Protein AF-0000000082328695 (afdb_homodimer)

Secondary structure (DSSP, 8-state):
--HHHHHHHHT-HHHHHHHHHHHH-SS-EEHHHHHHHHHHHHHT--GGG--HHHHHHHHHIIIIIIHHHHHHTT-EEEETTTTEEEE--SHHHHHHHHHHHHTSS-S-GGGS-----/--HHHHHHHHT-HHHHHHHHHHHH-SS-EEHHHHHHHHHHHHHT--GGG--HHHHHHHHHIIIIIIHHHHHHTT-EEEETTTTEEEE---HHHHHHHHHHHHSTT-S-GGGS--TT-

Nearest PDB structures (foldseek):
  6aht-assembly1_B  TM=5.942E-01  e=5.886E-01  Bacillus cereus
  6qv4-assembly1_A  TM=4.729E-01  e=4.213E-01  Thermochaetoides thermophila
  6qws-assembly1_A  TM=4.754E-01  e=5.265E-01  Thermochaetoides thermophila
  6yny-assembly1_t  TM=3.232E-01  e=6.464E+00  Tetrahymena thermophila
  6aht-assembly1_B  TM=5.899E-01  e=6.937E-01  Bacillus cereus

Organism: NCBI:txid2816475

Radius of gyration: 20.02 Å; Cα contacts (8 Å, |Δi|>4): 292; chains: 2; bounding box: 35×58×44 Å

Foldseek 3Di:
DDVVLLCVQLVDQLSLQLLVVQVVPPDWDALLVSLLSSLCLVVVHDSVPDDPVSSVVSSCCCVPPRVVSCVVQQQKDADPVRRTMHGRPDVSSVVSVVVQVVVVCPPPVVSVDPPVD/DDVVLLCVQLVDQLSLQLLVVQVVPPDWDALLVSLLSSLCLVVVHDSVPDDPVSSVVSSCCCVPPRVVSCVVLQQKDADPVRRTMHGNPDVSSVVSVVVQVVVVCPPPVVSPDCPVD

Sequence (234 aa):
MEPTDAFRVLASIDRQLVLHELVTDSEPVSIEQLSQRVASRRHGLPLERMTDEQLERAQVRLVHQHFPLLCDRNLLVVDWETREVALTGSPDVDSLFEAAEELEQWPPDDLIHDFATMEPTDAFRVLASIDRQLVLHELVTDSEPVSIEQLSQRVASRRHGLPLERMTDEQLERAQVRLVHQHFPLLCDRNLLVVDWETREVALTGSPDVDSLFEAAEELEQWPPDDLIHDFAT

InterPro domains:
  IPR055768 Domain of unknown function DUF7344 [PF24035] (7-85)

pLDDT: mean 85.82, std 19.35, range [22.61, 98.69]

Structure (mmCIF, N/CA/C/O backbone):
data_AF-0000000082328695-model_v1
#
loop_
_entity.id
_entity.type
_entity.pdbx_description
1 polymer 'DUF7344 domain-containing protein'
#
loop_
_atom_site.group_PDB
_atom_site.id
_atom_site.type_symbol
_atom_site.label_atom_id
_atom_site.label_alt_id
_atom_site.label_comp_id
_atom_site.label_asym_id
_atom_site.label_entity_id
_atom_site.label_seq_id
_atom_site.pdbx_PDB_ins_code
_atom_site.Cartn_x
_atom_site.Cartn_y
_atom_site.Cartn_z
_atom_site.occupancy
_atom_site.B_iso_or_equiv
_atom_site.auth_seq_id
_atom_site.auth_comp_id
_atom_site.auth_asym_id
_atom_site.auth_atom_id
_atom_site.pdbx_PDB_model_num
ATOM 1 N N . MET A 1 1 ? -10.156 2.416 -10.906 1 83.44 1 MET A N 1
ATOM 2 C CA . MET A 1 1 ? -9.641 2.209 -9.555 1 83.44 1 MET A CA 1
ATOM 3 C C . MET A 1 1 ? -9.047 3.494 -8.992 1 83.44 1 MET A C 1
ATOM 5 O O . MET A 1 1 ? -8.352 4.223 -9.703 1 83.44 1 MET A O 1
ATOM 9 N N . GLU A 1 2 ? -9.438 3.727 -7.734 1 80.88 2 GLU A N 1
ATOM 10 C CA . GLU A 1 2 ? -8.852 4.887 -7.074 1 80.88 2 GLU A CA 1
ATOM 11 C C . GLU A 1 2 ? -7.355 4.688 -6.84 1 80.88 2 GLU A C 1
ATOM 13 O O . GLU A 1 2 ? -6.906 3.576 -6.555 1 80.88 2 GLU A O 1
ATOM 18 N N . PRO A 1 3 ? -6.637 5.664 -6.828 1 81.69 3 PRO A N 1
ATOM 19 C CA . PRO A 1 3 ? -5.188 5.547 -6.66 1 81.69 3 PRO A CA 1
ATOM 20 C C . PRO A 1 3 ? -4.801 4.883 -5.34 1 81.69 3 PRO A C 1
ATOM 22 O O . PRO A 1 3 ? -3.898 4.043 -5.309 1 81.69 3 PRO A O 1
ATOM 25 N N . THR A 1 4 ? -5.488 5.293 -4.332 1 84.19 4 THR A N 1
ATOM 26 C CA . THR A 1 4 ? -5.172 4.711 -3.031 1 84.19 4 THR A CA 1
ATOM 27 C C . THR A 1 4 ? -5.34 3.195 -3.062 1 84.19 4 THR A C 1
ATOM 29 O O . THR A 1 4 ? -4.543 2.465 -2.469 1 84.19 4 THR A O 1
ATOM 32 N N . ASP A 1 5 ? -6.363 2.764 -3.805 1 88.88 5 ASP A N 1
ATOM 33 C CA . ASP A 1 5 ? -6.574 1.325 -3.93 1 88.88 5 ASP A CA 1
ATOM 34 C C . ASP A 1 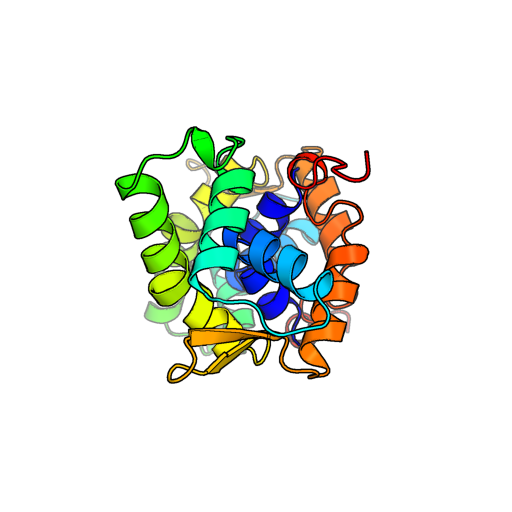5 ? -5.438 0.67 -4.711 1 88.88 5 ASP A C 1
ATOM 36 O O . ASP A 1 5 ? -5.02 -0.445 -4.395 1 88.88 5 ASP A O 1
ATOM 40 N N . ALA A 1 6 ? -5.027 1.308 -5.715 1 88.56 6 ALA A N 1
ATOM 41 C CA . ALA A 1 6 ? -3.896 0.793 -6.48 1 88.56 6 ALA A CA 1
ATOM 42 C C . ALA A 1 6 ? -2.645 0.692 -5.613 1 88.56 6 ALA A C 1
ATOM 44 O O . ALA A 1 6 ? -1.929 -0.311 -5.66 1 88.56 6 ALA A O 1
ATOM 45 N N . PHE A 1 7 ? -2.41 1.7 -4.812 1 88.81 7 PHE A N 1
ATOM 46 C CA . PHE A 1 7 ? -1.26 1.674 -3.916 1 88.81 7 PHE A CA 1
ATOM 47 C C . PHE A 1 7 ? -1.359 0.507 -2.939 1 88.81 7 PHE A C 1
ATOM 49 O O . PHE A 1 7 ? -0.358 -0.147 -2.643 1 88.81 7 PHE A O 1
ATOM 56 N N . ARG A 1 8 ? -2.555 0.272 -2.457 1 92 8 ARG A N 1
ATOM 57 C CA . ARG A 1 8 ? -2.785 -0.819 -1.516 1 92 8 ARG A CA 1
ATOM 58 C C . ARG A 1 8 ? -2.434 -2.164 -2.143 1 92 8 ARG A C 1
ATOM 60 O O . ARG A 1 8 ? -1.797 -3.006 -1.504 1 92 8 ARG A O 1
ATOM 67 N N . VAL A 1 9 ? -2.848 -2.268 -3.361 1 92.81 9 VAL A N 1
ATOM 68 C CA . VAL A 1 9 ? -2.564 -3.51 -4.074 1 92.81 9 VAL A CA 1
ATOM 69 C C . VAL A 1 9 ? -1.058 -3.656 -4.281 1 92.81 9 VAL A C 1
ATOM 71 O O . VAL A 1 9 ? -0.49 -4.719 -4.023 1 92.81 9 VAL A O 1
ATOM 74 N N . LEU A 1 10 ? -0.385 -2.596 -4.641 1 89.94 10 LEU A N 1
ATOM 75 C CA . LEU A 1 10 ? 1.007 -2.654 -5.074 1 89.94 10 LEU A CA 1
ATOM 76 C C . LEU A 1 10 ? 1.951 -2.549 -3.881 1 89.94 10 LEU A C 1
ATOM 78 O O . LEU A 1 10 ? 3.166 -2.701 -4.031 1 89.94 10 LEU A O 1
ATOM 82 N N . ALA A 1 11 ? 1.389 -2.416 -2.676 1 91.69 11 ALA A N 1
ATOM 83 C CA . ALA A 1 11 ? 2.209 -2.268 -1.477 1 91.69 11 ALA A CA 1
ATOM 84 C C . ALA A 1 11 ? 2.789 -3.609 -1.04 1 91.69 11 ALA A C 1
ATOM 86 O O . ALA A 1 11 ? 3.604 -3.67 -0.116 1 91.69 11 ALA A O 1
ATOM 87 N N . SER A 1 12 ? 2.492 -4.656 -1.678 1 92.12 12 SER A N 1
ATOM 88 C CA . SER A 1 12 ? 3.014 -5.98 -1.372 1 92.12 12 SER A CA 1
ATOM 89 C C . SER A 1 12 ? 3.775 -6.562 -2.559 1 92.12 12 SER A C 1
ATOM 91 O O . SER A 1 12 ? 3.242 -6.641 -3.668 1 92.12 12 SER A O 1
ATOM 93 N N . ILE A 1 13 ? 4.918 -7.035 -2.244 1 89.19 13 ILE A N 1
ATOM 94 C CA . ILE A 1 13 ? 5.734 -7.656 -3.283 1 89.19 13 ILE A CA 1
ATOM 95 C C . ILE A 1 13 ? 5.023 -8.891 -3.828 1 89.19 13 ILE A C 1
ATOM 97 O O . ILE A 1 13 ? 5.023 -9.133 -5.035 1 89.19 13 ILE A O 1
ATOM 101 N N . ASP A 1 14 ? 4.395 -9.648 -2.943 1 92.19 14 ASP A N 1
ATOM 102 C CA . ASP A 1 14 ? 3.674 -10.852 -3.363 1 92.19 14 ASP A CA 1
ATOM 103 C C . ASP A 1 14 ? 2.568 -10.508 -4.359 1 92.19 14 ASP A C 1
ATOM 105 O O . ASP A 1 14 ? 2.443 -11.148 -5.402 1 92.19 14 ASP A O 1
ATOM 109 N N . ARG A 1 15 ? 1.825 -9.461 -4.07 1 95.44 15 ARG A N 1
ATOM 110 C CA . ARG A 1 15 ? 0.745 -9.078 -4.973 1 95.44 15 ARG A CA 1
ATOM 111 C C . ARG A 1 15 ? 1.296 -8.555 -6.293 1 95.44 15 ARG A C 1
ATOM 113 O O . ARG A 1 15 ? 0.71 -8.789 -7.352 1 95.44 15 ARG A O 1
ATOM 120 N N . GLN A 1 16 ? 2.373 -7.84 -6.18 1 91 16 GLN A N 1
ATOM 121 C CA . GLN A 1 16 ? 3.004 -7.395 -7.418 1 91 16 GLN A CA 1
ATOM 122 C C . GLN A 1 16 ? 3.432 -8.578 -8.273 1 91 16 GLN A C 1
ATOM 124 O O . GLN A 1 16 ? 3.219 -8.586 -9.492 1 91 16 GLN A O 1
ATOM 129 N N . LEU A 1 17 ? 4.035 -9.562 -7.66 1 91.75 17 LEU A N 1
ATOM 130 C CA . LEU A 1 17 ? 4.512 -10.734 -8.383 1 91.75 17 LEU A CA 1
ATOM 131 C C . LEU A 1 17 ? 3.342 -11.539 -8.938 1 91.75 17 LEU A C 1
ATOM 133 O O . LEU A 1 17 ? 3.418 -12.07 -10.047 1 91.75 17 LEU A O 1
ATOM 137 N N . VAL A 1 18 ? 2.227 -11.641 -8.211 1 94.75 18 VAL A N 1
ATOM 138 C CA . VAL A 1 18 ? 1.025 -12.312 -8.695 1 94.75 18 VAL A CA 1
ATOM 139 C C . VAL A 1 18 ? 0.541 -11.648 -9.984 1 94.75 18 VAL A C 1
ATOM 141 O O . VAL A 1 18 ? 0.307 -12.32 -10.984 1 94.75 18 VAL A O 1
ATOM 144 N N . LEU A 1 19 ? 0.412 -10.328 -9.898 1 92.56 19 LEU A N 1
ATOM 145 C CA . LEU A 1 19 ? -0.078 -9.578 -11.047 1 92.56 19 LEU A CA 1
ATOM 146 C C . LEU A 1 19 ? 0.868 -9.719 -12.234 1 92.56 19 LEU A C 1
ATOM 148 O O . LEU A 1 19 ? 0.422 -9.883 -13.367 1 92.56 19 LEU A O 1
ATOM 152 N N . HIS A 1 20 ? 2.096 -9.703 -11.938 1 88.31 20 HIS A N 1
ATOM 153 C CA . HIS A 1 20 ? 3.1 -9.867 -12.984 1 88.31 20 HIS A CA 1
ATOM 154 C C . HIS A 1 20 ? 2.979 -11.234 -13.648 1 88.31 20 HIS A C 1
ATOM 156 O O . HIS A 1 20 ? 3.008 -11.336 -14.883 1 88.31 20 HIS A O 1
ATOM 162 N N . GLU A 1 21 ? 2.922 -12.25 -12.852 1 90.88 21 GLU A N 1
ATOM 163 C CA . GLU A 1 21 ? 2.838 -13.602 -13.391 1 90.88 21 GLU A CA 1
ATOM 164 C C . GLU A 1 21 ? 1.584 -13.781 -14.242 1 90.88 21 GLU A C 1
ATOM 166 O O . GLU A 1 21 ? 1.63 -14.406 -15.305 1 90.88 21 GLU A O 1
ATOM 171 N N . LEU A 1 22 ? 0.469 -13.188 -13.812 1 93 22 LEU A N 1
ATOM 172 C CA . LEU A 1 22 ? -0.804 -13.445 -14.477 1 93 22 LEU A CA 1
ATOM 173 C C . LEU A 1 22 ? -0.938 -12.602 -15.742 1 93 22 LEU A C 1
ATOM 175 O O . LEU A 1 22 ? -1.616 -13 -16.688 1 93 22 LEU A O 1
ATOM 179 N N . VAL A 1 23 ? -0.328 -11.445 -15.766 1 85.31 23 VAL A N 1
ATOM 180 C CA . VAL A 1 23 ? -0.42 -10.617 -16.969 1 85.31 23 VAL A CA 1
ATOM 181 C C . VAL A 1 23 ? 0.376 -11.258 -18.094 1 85.31 23 VAL A C 1
ATOM 183 O O . VAL A 1 23 ? 0.049 -11.07 -19.266 1 85.31 23 VAL A O 1
ATOM 186 N N . THR A 1 24 ? 1.405 -11.961 -17.734 1 82.06 24 THR A N 1
ATOM 187 C CA . THR A 1 24 ? 2.266 -12.617 -18.719 1 82.06 24 THR A CA 1
ATOM 188 C C . THR A 1 24 ? 1.595 -13.867 -19.281 1 82.06 24 THR A C 1
ATOM 190 O O . THR A 1 24 ? 1.818 -14.234 -20.438 1 82.06 24 THR A O 1
ATOM 193 N N . ASP A 1 25 ? 0.699 -14.305 -18.406 1 79.31 25 ASP A N 1
ATOM 194 C CA . ASP A 1 25 ? 0.024 -15.539 -18.812 1 79.31 25 ASP A CA 1
ATOM 195 C C . ASP A 1 25 ? -1.353 -15.242 -19.406 1 79.31 25 ASP A C 1
ATOM 197 O O . ASP A 1 25 ? -2.156 -14.531 -18.797 1 79.31 25 ASP A O 1
ATOM 201 N N . SER A 1 26 ? -1.694 -15.602 -20.516 1 78.25 26 SER A N 1
ATOM 202 C CA . SER A 1 26 ? -2.98 -15.352 -21.156 1 78.25 26 SER A CA 1
ATOM 203 C C . SER A 1 26 ? -4.047 -16.312 -20.656 1 78.25 26 SER A C 1
ATOM 205 O O . SER A 1 26 ? -5.242 -16.062 -20.812 1 78.25 26 SER A O 1
ATOM 207 N N . GLU A 1 27 ? -3.699 -17.391 -20.109 1 89.62 27 GLU A N 1
ATOM 208 C CA . GLU A 1 27 ? -4.617 -18.422 -19.625 1 89.62 27 GLU A CA 1
ATOM 209 C C . GLU A 1 27 ? -4.613 -18.484 -18.094 1 89.62 27 GLU A C 1
ATOM 211 O O . GLU A 1 27 ? -3.658 -18.031 -17.453 1 89.62 27 GLU A O 1
ATOM 216 N N . PRO A 1 28 ? -5.719 -19.016 -17.484 1 95.69 28 PRO A N 1
ATOM 217 C CA . PRO A 1 28 ? -5.719 -19.25 -16.047 1 95.69 28 PRO A CA 1
ATOM 218 C C . PRO A 1 28 ? -4.57 -20.141 -15.586 1 95.69 28 PRO A C 1
ATOM 220 O O . PRO A 1 28 ? -4.148 -21.047 -16.328 1 95.69 28 PRO A O 1
ATOM 223 N N . VAL A 1 29 ? -4.082 -19.859 -14.414 1 97.12 29 VAL A N 1
ATOM 224 C CA . VAL A 1 29 ? -2.967 -20.625 -13.852 1 97.12 29 VAL A CA 1
ATOM 225 C C . VAL A 1 29 ? -3.396 -21.297 -12.555 1 97.12 29 VAL A C 1
ATOM 227 O O . VAL A 1 29 ? -4.207 -20.75 -11.805 1 97.12 29 VAL A O 1
ATOM 230 N N . SER A 1 30 ? -2.844 -22.469 -12.359 1 98 30 SER A N 1
ATOM 231 C CA . SER A 1 30 ? -3.166 -23.125 -11.102 1 98 30 SER A CA 1
ATOM 232 C C . SER A 1 30 ? -2.637 -22.344 -9.906 1 98 30 SER A C 1
ATOM 234 O O . SER A 1 30 ? -1.548 -21.766 -9.977 1 98 30 SER A O 1
ATOM 236 N N . ILE A 1 31 ? -3.371 -22.359 -8.852 1 98.5 31 ILE A N 1
ATOM 237 C CA . ILE A 1 31 ? -2.986 -21.672 -7.613 1 98.5 31 ILE A CA 1
ATOM 238 C C . ILE A 1 31 ? -1.639 -22.203 -7.133 1 98.5 31 ILE A C 1
ATOM 240 O O . ILE A 1 31 ? -0.788 -21.438 -6.68 1 98.5 31 ILE A O 1
ATOM 244 N N . GLU A 1 32 ? -1.417 -23.5 -7.285 1 98.12 32 GLU A N 1
ATOM 245 C CA . GLU A 1 32 ? -0.167 -24.141 -6.879 1 98.12 32 GLU A CA 1
ATOM 246 C C . GLU A 1 32 ? 1.015 -23.594 -7.676 1 98.12 32 GLU A C 1
ATOM 248 O O .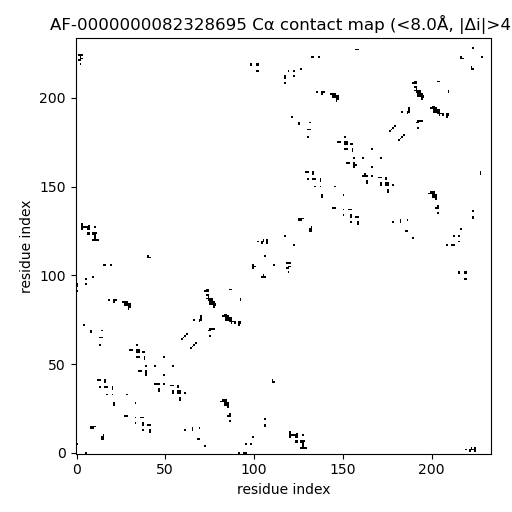 GLU A 1 32 ? 2.018 -23.172 -7.094 1 98.12 32 GLU A O 1
ATOM 253 N N . GLN A 1 33 ? 0.854 -23.625 -8.969 1 97.25 33 GLN A N 1
ATOM 254 C CA . GLN A 1 33 ? 1.928 -23.141 -9.836 1 97.25 33 GLN A CA 1
ATOM 255 C C . GLN A 1 33 ? 2.217 -21.656 -9.578 1 97.25 33 GLN A C 1
ATOM 257 O O . GLN A 1 33 ? 3.377 -21.25 -9.523 1 97.25 33 GLN A O 1
ATOM 262 N N . LEU A 1 34 ? 1.187 -20.859 -9.5 1 98 34 LEU A N 1
ATOM 263 C CA . LEU A 1 34 ? 1.352 -19.438 -9.25 1 98 34 LEU A CA 1
ATOM 264 C C . LEU A 1 34 ? 2.086 -19.203 -7.934 1 98 34 LEU A C 1
ATOM 266 O O . LEU A 1 34 ? 3.033 -18.406 -7.879 1 98 34 LEU A O 1
ATOM 270 N N . SER A 1 35 ? 1.672 -19.922 -6.852 1 98.44 35 SER A N 1
ATOM 271 C CA . SER A 1 35 ? 2.297 -19.75 -5.547 1 98.44 35 SER A CA 1
ATOM 272 C C . SER A 1 35 ? 3.779 -20.094 -5.59 1 98.44 35 SER A C 1
ATOM 274 O O . SER A 1 35 ? 4.602 -19.438 -4.949 1 98.44 35 SER A O 1
ATOM 276 N N . GLN A 1 36 ? 4.078 -21.109 -6.391 1 98 36 GLN A N 1
ATOM 277 C CA . GLN A 1 36 ? 5.465 -21.547 -6.531 1 98 36 GLN A CA 1
ATOM 278 C C . GLN A 1 36 ? 6.301 -20.484 -7.246 1 98 36 GLN A C 1
ATOM 280 O O . GLN A 1 36 ? 7.402 -20.156 -6.801 1 98 36 GLN A O 1
ATOM 285 N N . ARG A 1 37 ? 5.789 -20 -8.305 1 95.94 37 ARG A N 1
ATOM 286 C CA . ARG A 1 37 ? 6.508 -18.984 -9.062 1 95.94 37 ARG A CA 1
ATOM 287 C C . ARG A 1 37 ? 6.707 -17.719 -8.234 1 95.94 37 ARG A C 1
ATOM 289 O O . ARG A 1 37 ? 7.805 -17.156 -8.203 1 95.94 37 ARG A O 1
ATOM 296 N N . VAL A 1 38 ? 5.715 -17.297 -7.578 1 96.06 38 VAL A N 1
ATOM 297 C CA . VAL A 1 38 ? 5.781 -16.109 -6.738 1 96.06 38 VAL A CA 1
ATOM 298 C C . VAL A 1 38 ? 6.789 -16.328 -5.609 1 96.06 38 VAL A C 1
ATOM 300 O O . VAL A 1 38 ? 7.629 -15.461 -5.348 1 96.06 38 VAL A O 1
ATOM 303 N N . ALA A 1 39 ? 6.754 -17.516 -4.961 1 97.06 39 ALA A N 1
ATOM 304 C CA . ALA A 1 39 ? 7.68 -17.828 -3.875 1 97.06 39 ALA A CA 1
ATOM 305 C C . ALA A 1 39 ? 9.125 -17.828 -4.367 1 97.06 39 ALA A C 1
ATOM 307 O O . ALA A 1 39 ? 10.008 -17.266 -3.717 1 97.06 39 ALA A O 1
ATOM 308 N N . SER A 1 40 ? 9.312 -18.453 -5.469 1 96.25 40 SER A N 1
ATOM 309 C CA . SER A 1 40 ? 10.648 -18.516 -6.051 1 96.25 40 SER A CA 1
ATOM 310 C C . SER A 1 40 ? 11.219 -17.125 -6.289 1 96.25 40 SER A C 1
ATOM 312 O O . SER A 1 40 ? 12.352 -16.828 -5.895 1 96.25 40 SER A O 1
ATOM 314 N N . ARG A 1 41 ? 10.469 -16.281 -6.871 1 93.38 41 ARG A N 1
ATOM 315 C CA . ARG A 1 41 ? 10.891 -14.922 -7.172 1 93.38 41 ARG A CA 1
ATOM 316 C C . ARG A 1 41 ? 11.086 -14.109 -5.895 1 93.38 41 ARG A C 1
ATOM 318 O O . ARG A 1 41 ? 12.07 -13.383 -5.754 1 93.38 41 ARG A O 1
ATOM 325 N N . ARG A 1 42 ? 10.211 -14.305 -4.992 1 91.5 42 ARG A N 1
ATOM 326 C CA . ARG A 1 42 ? 10.25 -13.555 -3.738 1 91.5 42 ARG A CA 1
ATOM 327 C C . ARG A 1 42 ? 11.516 -13.883 -2.945 1 91.5 42 ARG A C 1
ATOM 329 O O . ARG A 1 42 ? 12.133 -12.992 -2.357 1 91.5 42 ARG A O 1
ATOM 336 N N . HIS A 1 43 ? 11.891 -15.133 -3.006 1 91.94 43 HIS A N 1
ATOM 337 C CA . HIS A 1 43 ? 13.031 -15.586 -2.209 1 91.94 43 HIS A CA 1
ATOM 338 C C . HIS A 1 43 ? 14.312 -15.594 -3.033 1 91.94 43 HIS A C 1
ATOM 340 O O . HIS A 1 43 ? 15.398 -15.781 -2.49 1 91.94 43 HIS A O 1
ATOM 346 N N . GLY A 1 44 ? 14.172 -15.516 -4.312 1 91.75 44 GLY A N 1
ATOM 347 C CA . GLY A 1 44 ? 15.328 -15.578 -5.188 1 91.75 44 GLY A CA 1
ATOM 348 C C . GLY A 1 44 ? 15.945 -16.969 -5.266 1 91.75 44 GLY A C 1
ATOM 349 O O . GLY A 1 44 ? 17.172 -17.109 -5.316 1 91.75 44 GLY A O 1
ATOM 350 N N . LEU A 1 45 ? 15.164 -17.938 -5.102 1 94.56 45 LEU A N 1
ATOM 351 C CA . LEU A 1 45 ? 15.594 -19.344 -5.145 1 94.56 45 LEU A CA 1
ATOM 352 C C . LEU A 1 45 ? 14.867 -20.094 -6.254 1 94.56 45 LEU A C 1
ATOM 354 O O . LEU A 1 45 ? 13.664 -19.906 -6.453 1 94.56 45 LEU A O 1
ATOM 358 N N . PRO A 1 46 ? 15.617 -20.938 -6.973 1 96 46 PRO A N 1
ATOM 359 C CA . PRO A 1 46 ? 14.906 -21.812 -7.898 1 96 46 PRO A CA 1
ATOM 360 C C . PRO A 1 46 ? 13.961 -22.781 -7.184 1 96 46 PRO A C 1
ATOM 362 O O . PRO A 1 46 ? 14.203 -23.141 -6.027 1 96 46 PRO A O 1
ATOM 365 N N . LEU A 1 47 ? 12.883 -23.188 -7.812 1 95.56 47 LEU A N 1
ATOM 366 C CA . LEU A 1 47 ? 11.859 -24.062 -7.238 1 95.56 47 LEU A CA 1
ATOM 367 C C . LEU A 1 47 ? 12.484 -25.312 -6.629 1 95.56 47 LEU A C 1
ATOM 369 O O . LEU A 1 47 ? 12.039 -25.781 -5.578 1 95.56 47 LEU A O 1
ATOM 373 N N . GLU A 1 48 ? 13.594 -25.828 -7.234 1 95.94 48 GLU A N 1
ATOM 374 C CA . GLU A 1 48 ? 14.211 -27.078 -6.809 1 95.94 48 GLU A CA 1
ATOM 375 C C . GLU A 1 48 ? 14.875 -26.922 -5.441 1 95.94 48 GLU A C 1
ATOM 377 O O . GLU A 1 48 ? 15.164 -27.922 -4.777 1 95.94 48 GLU A O 1
ATOM 382 N N . ARG A 1 49 ? 15.141 -25.75 -5.039 1 97 49 ARG A N 1
ATOM 383 C CA . ARG A 1 49 ? 15.812 -25.484 -3.771 1 97 49 ARG A CA 1
ATOM 384 C C . ARG A 1 49 ? 14.805 -25.094 -2.689 1 97 49 ARG A C 1
ATOM 386 O O . ARG A 1 49 ? 15.188 -24.844 -1.544 1 97 49 ARG A O 1
ATOM 393 N N . MET A 1 50 ? 13.633 -25.078 -3.006 1 95.94 50 MET A N 1
ATOM 394 C CA . MET A 1 50 ? 12.602 -24.734 -2.027 1 95.94 50 MET A CA 1
ATOM 395 C C . MET A 1 50 ? 12.094 -25.969 -1.312 1 95.94 50 MET A C 1
ATOM 397 O O . MET A 1 50 ? 11.93 -27.031 -1.93 1 95.94 50 MET A O 1
ATOM 401 N N . THR A 1 51 ? 11.844 -25.859 -0.038 1 96.69 51 THR A N 1
ATOM 402 C CA . THR A 1 51 ? 11.281 -26.953 0.732 1 96.69 51 THR A CA 1
ATOM 403 C C . THR A 1 51 ? 9.766 -27.031 0.552 1 96.69 51 THR A C 1
ATOM 405 O O . THR A 1 51 ? 9.133 -26.031 0.184 1 96.69 51 THR A O 1
ATOM 408 N N . ASP A 1 52 ? 9.258 -28.172 0.92 1 96.69 52 ASP A N 1
ATOM 409 C CA . ASP A 1 52 ? 7.805 -28.328 0.874 1 96.69 52 ASP A CA 1
ATOM 410 C C . ASP A 1 52 ? 7.117 -27.328 1.798 1 96.69 52 ASP A C 1
ATOM 412 O O . ASP A 1 52 ? 6.062 -26.781 1.459 1 96.69 52 ASP A O 1
ATOM 416 N N . GLU A 1 53 ? 7.75 -27.109 2.906 1 97.06 53 GLU A N 1
ATOM 417 C CA . GLU A 1 53 ? 7.184 -26.172 3.883 1 97.06 53 GLU A CA 1
ATOM 418 C C . GLU A 1 53 ? 7.117 -24.766 3.324 1 97.06 53 GLU A C 1
ATOM 420 O O . GLU A 1 53 ? 6.121 -24.062 3.512 1 97.06 53 GLU A O 1
ATOM 425 N N . GLN A 1 54 ? 8.18 -24.359 2.609 1 97.5 54 GLN A N 1
ATOM 426 C CA . GLN A 1 54 ? 8.219 -23.031 1.999 1 97.5 54 GLN A CA 1
ATOM 427 C C . GLN A 1 54 ? 7.133 -22.875 0.943 1 97.5 54 GLN A C 1
ATOM 429 O O . GLN A 1 54 ? 6.473 -21.844 0.874 1 97.5 54 GLN A O 1
ATOM 434 N N . LEU A 1 55 ? 6.895 -23.969 0.187 1 97.56 55 LEU A N 1
ATOM 435 C CA . LEU A 1 55 ? 5.906 -23.938 -0.888 1 97.56 55 LEU A CA 1
ATOM 436 C C . LEU A 1 55 ? 4.492 -23.922 -0.324 1 97.56 55 LEU A C 1
ATOM 438 O O . LEU A 1 55 ? 3.631 -23.188 -0.815 1 97.56 55 LEU A O 1
ATOM 442 N N . GLU A 1 56 ? 4.266 -24.672 0.695 1 97.62 56 GLU A N 1
ATOM 443 C CA . GLU A 1 56 ? 2.953 -24.703 1.335 1 97.62 56 GLU A CA 1
ATOM 444 C C . GLU A 1 56 ? 2.607 -23.359 1.969 1 97.62 56 GLU A C 1
ATOM 446 O O . GLU A 1 56 ? 1.494 -22.859 1.802 1 97.62 56 GLU A O 1
ATOM 451 N N . ARG A 1 57 ? 3.551 -22.828 2.658 1 97.88 57 ARG A N 1
ATOM 452 C CA . ARG A 1 57 ? 3.346 -21.531 3.301 1 97.88 57 ARG A CA 1
ATOM 453 C C . ARG A 1 57 ? 3.043 -20.453 2.27 1 97.88 57 ARG A C 1
ATOM 455 O O . ARG A 1 57 ? 2.209 -19.578 2.508 1 97.88 57 ARG A O 1
ATOM 462 N N . ALA A 1 58 ? 3.736 -20.5 1.136 1 97.62 58 ALA A N 1
ATOM 463 C CA . ALA A 1 58 ? 3.514 -19.547 0.061 1 97.62 58 ALA A CA 1
ATOM 464 C C . ALA A 1 58 ? 2.08 -19.625 -0.458 1 97.62 58 ALA A C 1
ATOM 466 O O . ALA A 1 58 ? 1.448 -18.594 -0.711 1 97.62 58 ALA A O 1
ATOM 467 N N . GLN A 1 59 ? 1.592 -20.875 -0.603 1 98.69 59 GLN A N 1
ATOM 468 C CA . GLN A 1 59 ? 0.231 -21.047 -1.1 1 98.69 59 GLN A CA 1
ATOM 469 C C . GLN A 1 59 ? -0.792 -20.516 -0.101 1 98.69 59 GLN A C 1
ATOM 471 O O . GLN A 1 59 ? -1.739 -19.828 -0.484 1 98.69 59 GLN A O 1
ATOM 476 N N . VAL A 1 60 ? -0.585 -20.812 1.107 1 98.56 60 VAL A N 1
ATOM 477 C CA . VAL A 1 60 ? -1.473 -20.344 2.166 1 98.56 60 VAL A CA 1
ATOM 478 C C . VAL A 1 60 ? -1.478 -18.812 2.191 1 98.56 60 VAL A C 1
ATOM 480 O O . VAL A 1 60 ? -2.541 -18.188 2.25 1 98.56 60 VAL A O 1
ATOM 483 N N . ARG A 1 61 ? -0.226 -18.188 2.146 1 97.75 61 ARG A N 1
ATOM 484 C CA . ARG A 1 61 ? -0.086 -16.734 2.152 1 97.75 61 ARG A CA 1
ATOM 485 C C . ARG A 1 61 ? -0.849 -16.109 0.99 1 97.75 61 ARG A C 1
ATOM 487 O O . ARG A 1 61 ? -1.576 -15.133 1.175 1 97.75 61 ARG A O 1
ATOM 494 N N . LEU A 1 62 ? -0.763 -16.641 -0.242 1 97.69 62 LEU A N 1
ATOM 495 C CA . LEU A 1 62 ? -1.437 -16.094 -1.41 1 97.69 62 LEU A CA 1
ATOM 496 C C . LEU A 1 62 ? -2.951 -16.156 -1.249 1 97.69 62 LEU A C 1
ATOM 498 O O . LEU A 1 62 ? -3.646 -15.156 -1.427 1 97.69 62 LEU A O 1
ATOM 502 N N . VAL A 1 63 ? -3.381 -17.344 -0.837 1 98.38 63 VAL A N 1
ATOM 503 C CA . VAL A 1 63 ? -4.816 -17.609 -0.815 1 98.38 63 VAL A CA 1
ATOM 504 C C . VAL A 1 63 ? -5.465 -16.859 0.344 1 98.38 63 VAL A C 1
ATOM 506 O O . VAL A 1 63 ? -6.535 -16.266 0.187 1 98.38 63 VAL A O 1
ATOM 509 N N . HIS A 1 64 ? -4.879 -16.797 1.506 1 98 64 HIS A N 1
ATOM 510 C CA . HIS A 1 64 ? -5.547 -16.281 2.697 1 98 64 HIS A CA 1
ATOM 511 C C . HIS A 1 64 ? -5.215 -14.812 2.922 1 98 64 HIS A C 1
ATOM 513 O O . HIS A 1 64 ? -6.055 -14.047 3.41 1 98 64 HIS A O 1
ATOM 519 N N . GLN A 1 65 ? -4.066 -14.375 2.506 1 97.06 65 GLN A N 1
ATOM 520 C CA . GLN A 1 65 ? -3.65 -13.008 2.82 1 97.06 65 GLN A CA 1
ATOM 521 C C . GLN A 1 65 ? -3.787 -12.094 1.606 1 97.06 65 GLN A C 1
ATOM 523 O O . GLN A 1 65 ? -4.094 -10.914 1.746 1 97.06 65 GLN A O 1
ATOM 528 N N . HIS A 1 66 ? -3.512 -12.57 0.399 1 97.94 66 HIS A N 1
ATOM 529 C CA . HIS A 1 66 ? -3.361 -11.672 -0.74 1 97.94 66 HIS A CA 1
ATOM 530 C C . HIS A 1 66 ? -4.555 -11.773 -1.683 1 97.94 66 HIS A C 1
ATOM 532 O O . HIS A 1 66 ? -5.066 -10.758 -2.156 1 97.94 66 HIS A O 1
ATOM 538 N N . PHE A 1 67 ? -5.066 -13.008 -1.873 1 98.38 67 PHE A N 1
ATOM 539 C CA . PHE A 1 67 ? -6.125 -13.211 -2.855 1 98.38 67 PHE A CA 1
ATOM 540 C C . PHE A 1 67 ? -7.363 -12.406 -2.496 1 98.38 67 PHE A C 1
ATOM 542 O O . PHE A 1 67 ? -7.973 -11.773 -3.361 1 98.38 67 PHE A O 1
ATOM 549 N N . PRO A 1 68 ? -7.805 -12.398 -1.223 1 98.12 68 PRO A N 1
ATOM 550 C CA . PRO A 1 68 ? -9.047 -11.688 -0.888 1 98.12 68 PRO A CA 1
ATOM 551 C C . PRO A 1 68 ? -9.031 -10.227 -1.327 1 98.12 68 PRO A C 1
ATOM 553 O O . PRO A 1 68 ? -10 -9.75 -1.92 1 98.12 68 PRO A O 1
ATOM 556 N N . LEU A 1 69 ? -7.883 -9.516 -1.132 1 96.94 69 LEU A N 1
ATOM 557 C CA . LEU A 1 69 ? -7.781 -8.117 -1.524 1 96.94 69 LEU A CA 1
ATOM 558 C C . LEU A 1 69 ? -7.859 -7.973 -3.041 1 96.94 69 LEU A C 1
ATOM 560 O O . LEU A 1 69 ? -8.539 -7.074 -3.547 1 96.94 69 LEU A O 1
ATOM 564 N N . LEU A 1 70 ? -7.18 -8.82 -3.793 1 97.38 70 LEU A N 1
ATOM 565 C CA . LEU A 1 70 ? -7.148 -8.758 -5.25 1 97.38 70 LEU A CA 1
ATOM 566 C C . LEU A 1 70 ? -8.523 -9.039 -5.836 1 97.38 70 LEU A C 1
ATOM 568 O O . LEU A 1 70 ? -8.945 -8.398 -6.801 1 97.38 70 LEU A O 1
ATOM 572 N N . CYS A 1 71 ? -9.195 -10.008 -5.191 1 97.19 71 CYS A N 1
ATOM 573 C CA . CYS A 1 71 ? -10.555 -10.32 -5.629 1 97.19 71 CYS A CA 1
ATOM 574 C C . CYS A 1 71 ? -11.508 -9.188 -5.277 1 97.19 71 CYS A C 1
ATOM 576 O O . CYS A 1 71 ? -12.328 -8.781 -6.105 1 97.19 71 CYS A O 1
ATOM 578 N N . ASP A 1 72 ? -11.406 -8.633 -4.117 1 96.62 72 ASP A N 1
ATOM 579 C CA . ASP A 1 72 ? -12.266 -7.551 -3.648 1 96.62 72 ASP A CA 1
ATOM 580 C C . ASP A 1 72 ? -12.156 -6.332 -4.562 1 96.62 72 ASP A C 1
ATOM 582 O O . ASP A 1 72 ? -13.133 -5.598 -4.746 1 96.62 72 ASP A O 1
ATOM 586 N N . ARG A 1 73 ? -10.953 -6.141 -5.062 1 95.12 73 ARG A N 1
ATOM 587 C CA . ARG A 1 73 ? -10.734 -4.992 -5.934 1 95.12 73 ARG A CA 1
ATOM 588 C C . ARG A 1 73 ? -10.977 -5.355 -7.395 1 95.12 73 ARG A C 1
ATOM 590 O O . ARG A 1 73 ? -10.578 -4.617 -8.297 1 95.12 73 ARG A O 1
ATOM 597 N N . ASN A 1 74 ? -11.539 -6.535 -7.594 1 95.62 74 ASN A N 1
ATOM 598 C CA . ASN A 1 74 ? -11.969 -6.988 -8.914 1 95.62 74 ASN A CA 1
ATOM 599 C C . ASN A 1 74 ? -10.781 -7.199 -9.852 1 95.62 74 ASN A C 1
ATOM 601 O O . ASN A 1 74 ? -10.875 -6.906 -11.047 1 95.62 74 ASN A O 1
ATOM 605 N N . LEU A 1 75 ? -9.68 -7.656 -9.297 1 96.5 75 LEU A N 1
ATOM 606 C CA . LEU A 1 75 ? -8.484 -7.867 -10.102 1 96.5 75 LEU A CA 1
ATOM 607 C C . LEU A 1 75 ? -8.305 -9.344 -10.445 1 96.5 75 LEU A C 1
ATOM 609 O O . LEU A 1 75 ? -7.805 -9.68 -11.516 1 96.5 75 LEU A O 1
ATOM 613 N N . LEU A 1 76 ? -8.742 -10.18 -9.562 1 97.19 76 LEU A N 1
ATOM 614 C CA . LEU A 1 76 ? -8.586 -11.625 -9.734 1 97.19 76 LEU A CA 1
ATOM 615 C C . LEU A 1 76 ? -9.938 -12.328 -9.68 1 97.19 76 LEU A C 1
ATOM 617 O O . LEU A 1 76 ? -10.828 -11.906 -8.938 1 97.19 76 LEU A O 1
ATOM 621 N N . VAL A 1 77 ? -10.055 -13.391 -10.391 1 97.44 77 VAL A N 1
ATOM 622 C CA . VAL A 1 77 ? -11.125 -14.375 -10.25 1 97.44 77 VAL A CA 1
ATOM 623 C C . VAL A 1 77 ? -10.531 -15.75 -9.984 1 97.44 77 VAL A C 1
ATOM 625 O O . VAL A 1 77 ? -9.562 -16.156 -10.641 1 97.44 77 VAL A O 1
ATOM 628 N N . VAL A 1 78 ? -11.047 -16.375 -8.984 1 97.94 78 VAL A N 1
ATOM 629 C CA . VAL A 1 78 ? -10.555 -17.688 -8.578 1 97.94 78 VAL A CA 1
ATOM 630 C C . VAL A 1 78 ? -11.648 -18.734 -8.766 1 97.94 78 VAL A C 1
ATOM 632 O O . VAL A 1 78 ? -12.773 -18.547 -8.305 1 97.94 78 VAL A O 1
ATOM 635 N N . ASP A 1 79 ? -11.398 -19.75 -9.43 1 97.94 79 ASP A N 1
ATOM 636 C CA . ASP A 1 79 ? -12.25 -20.938 -9.492 1 97.94 79 ASP A CA 1
ATOM 637 C C . ASP A 1 79 ? -11.797 -21.9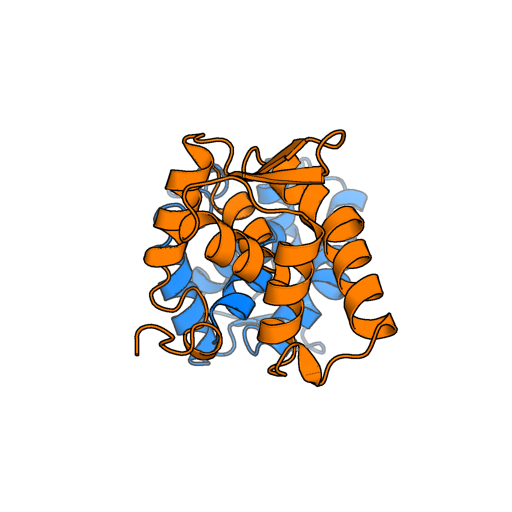84 -8.477 1 97.94 79 ASP A C 1
ATOM 639 O O . ASP A 1 79 ? -10.828 -22.703 -8.711 1 97.94 79 ASP A O 1
ATOM 643 N N . TRP A 1 80 ? -12.547 -22.094 -7.449 1 96.75 80 TRP A N 1
ATOM 644 C CA . TRP A 1 80 ? -12.133 -22.938 -6.34 1 96.75 80 TRP A CA 1
ATOM 645 C C . TRP A 1 80 ? -12.391 -24.422 -6.648 1 96.75 80 TRP A C 1
ATOM 647 O O . TRP A 1 80 ? -11.867 -25.297 -5.965 1 96.75 80 TRP A O 1
ATOM 657 N N . GLU A 1 81 ? -13.195 -24.625 -7.68 1 97.81 81 GLU A N 1
ATOM 658 C CA . GLU A 1 81 ? -13.391 -26.016 -8.109 1 97.81 81 GLU A CA 1
ATOM 659 C C . GLU A 1 81 ? -12.164 -26.531 -8.852 1 97.81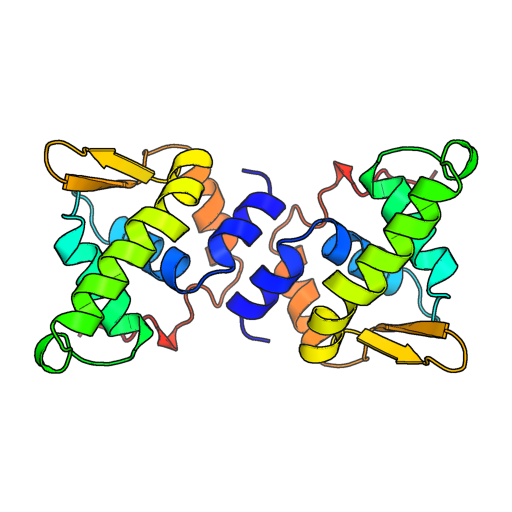 81 GLU A C 1
ATOM 661 O O . GLU A 1 81 ? -11.672 -27.625 -8.539 1 97.81 81 GLU A O 1
ATOM 666 N N . THR A 1 82 ? -11.695 -25.719 -9.812 1 97.44 82 THR A N 1
ATOM 667 C CA . THR A 1 82 ? -10.531 -26.125 -10.586 1 97.44 82 THR A CA 1
ATOM 668 C C . THR A 1 82 ? -9.242 -25.672 -9.906 1 97.44 82 THR A C 1
ATOM 670 O O . THR A 1 82 ? -8.148 -26.109 -10.273 1 97.44 82 THR A O 1
ATOM 673 N N . ARG A 1 83 ? -9.359 -24.812 -8.922 1 98.12 83 ARG A N 1
ATOM 674 C CA . ARG A 1 83 ? -8.242 -24.203 -8.203 1 98.12 83 ARG A CA 1
ATOM 675 C C . ARG A 1 83 ? -7.34 -23.422 -9.156 1 98.12 83 ARG A C 1
ATOM 677 O O . ARG A 1 83 ? -6.117 -23.578 -9.117 1 98.12 83 ARG A O 1
ATOM 684 N N . GLU A 1 84 ? -7.945 -22.703 -10.039 1 98.5 84 GLU A N 1
ATOM 685 C CA . GLU A 1 84 ? -7.254 -21.844 -10.992 1 98.5 84 GLU A CA 1
ATOM 686 C C . GLU A 1 84 ? -7.598 -20.375 -10.758 1 98.5 84 GLU A C 1
ATOM 688 O O . GLU A 1 84 ? -8.648 -20.062 -10.195 1 98.5 84 GLU A O 1
ATOM 693 N N . VAL A 1 85 ? -6.676 -19.5 -11.227 1 98.31 85 VAL A N 1
ATOM 694 C CA . VAL A 1 85 ? -6.848 -18.062 -10.992 1 98.31 85 VAL A CA 1
ATOM 695 C C . VAL A 1 85 ? -6.426 -17.281 -12.234 1 98.31 85 VAL A C 1
ATOM 697 O O . VAL A 1 85 ? -5.535 -17.719 -12.969 1 98.31 85 VAL A O 1
ATOM 700 N N . ALA A 1 86 ? -7.09 -16.25 -12.5 1 97.38 86 ALA A N 1
ATOM 701 C CA . ALA A 1 86 ? -6.801 -15.383 -13.633 1 97.38 86 ALA A CA 1
ATOM 702 C C . ALA A 1 86 ? -7.125 -13.93 -13.305 1 97.38 86 ALA A C 1
ATOM 704 O O . ALA A 1 86 ? -7.824 -13.648 -12.328 1 97.38 86 ALA A O 1
ATOM 705 N N . LEU A 1 87 ? -6.578 -12.969 -14.039 1 96.12 87 LEU A N 1
ATOM 706 C CA . LEU A 1 87 ? -7.012 -11.578 -13.953 1 96.12 87 LEU A CA 1
ATOM 707 C C . LEU A 1 87 ? -8.453 -11.43 -14.422 1 96.12 87 LEU A C 1
ATOM 709 O O . LEU A 1 87 ? -8.906 -12.156 -15.305 1 96.12 87 LEU A O 1
ATOM 713 N N . THR A 1 88 ? -9.391 -10.531 -13.719 1 92.62 88 THR A N 1
ATOM 714 C CA . THR A 1 88 ? -10.773 -10.266 -14.102 1 92.62 88 THR A CA 1
ATOM 715 C C . THR A 1 88 ? -10.828 -9.461 -15.398 1 92.62 88 THR A C 1
ATOM 717 O O . THR A 1 88 ? -9.891 -8.727 -15.719 1 92.62 88 THR A O 1
ATOM 720 N N . GLY A 1 89 ? -10.562 -9.422 -16.531 1 86.44 89 GLY A N 1
ATOM 721 C CA . GLY A 1 89 ? -10.703 -8.578 -17.719 1 86.44 89 GLY A CA 1
ATOM 722 C C . GLY A 1 89 ? -11.375 -7.25 -17.422 1 86.44 89 GLY A C 1
ATOM 723 O O . GLY A 1 89 ? -11.828 -6.566 -18.344 1 86.44 89 GLY A O 1
ATOM 724 N N . SER A 1 90 ? -11.383 -6.781 -16.141 1 91.31 90 SER A N 1
ATOM 725 C CA . SER A 1 90 ? -12.047 -5.547 -15.734 1 91.31 90 SER A CA 1
ATOM 726 C C . SER A 1 90 ? -11.18 -4.328 -16.062 1 91.31 90 SER A C 1
ATOM 728 O O . SER A 1 90 ? -9.961 -4.441 -16.172 1 91.31 90 SER A O 1
ATOM 730 N N . PRO A 1 91 ? -11.805 -3.23 -16.172 1 92.06 91 PRO A N 1
ATOM 731 C CA . PRO A 1 91 ? -11.055 -1.991 -16.391 1 92.06 91 PRO A CA 1
ATOM 732 C C . PRO A 1 91 ? -10.094 -1.681 -15.242 1 92.06 91 PRO A C 1
ATOM 734 O O . PRO A 1 91 ? -9.117 -0.948 -15.438 1 92.06 91 PRO A O 1
ATOM 737 N N . ASP A 1 92 ? -10.367 -2.23 -14.062 1 91.06 92 ASP A N 1
ATOM 738 C CA . ASP A 1 92 ? -9.5 -1.993 -12.922 1 91.06 92 ASP A CA 1
ATOM 739 C C . ASP A 1 92 ? -8.109 -2.57 -13.156 1 91.06 92 ASP A C 1
ATOM 741 O O . ASP A 1 92 ? -7.109 -2.016 -12.688 1 91.06 92 ASP A O 1
ATOM 745 N N . VAL A 1 93 ? -8.047 -3.689 -13.844 1 90 93 VAL A N 1
ATOM 746 C CA . VAL A 1 93 ? -6.758 -4.301 -14.164 1 90 93 VAL A CA 1
ATOM 747 C C . VAL A 1 93 ? -5.941 -3.357 -15.039 1 90 93 VAL A C 1
ATOM 749 O O . VAL A 1 93 ? -4.766 -3.1 -14.758 1 90 93 VAL A O 1
ATOM 752 N N . ASP A 1 94 ? -6.613 -2.824 -16.016 1 86.69 94 ASP A N 1
ATOM 753 C CA . ASP A 1 94 ? -5.934 -1.896 -16.906 1 86.69 94 ASP A CA 1
ATOM 754 C C . ASP A 1 94 ? -5.457 -0.655 -16.156 1 86.69 94 ASP A C 1
ATOM 756 O O . ASP A 1 94 ? -4.328 -0.197 -16.359 1 86.69 94 ASP A O 1
ATOM 760 N N . SER A 1 95 ? -6.371 -0.189 -15.352 1 86.19 95 SER A N 1
ATOM 761 C CA . SER A 1 95 ? -6.059 1.018 -14.594 1 86.19 95 SER A CA 1
ATOM 762 C C . SER A 1 95 ? -4.867 0.794 -13.664 1 86.19 95 SER A C 1
ATOM 764 O O . SER A 1 95 ? -4.027 1.683 -13.5 1 86.19 95 SER A O 1
ATOM 766 N N . LEU A 1 96 ? -4.77 -0.333 -13.07 1 88.5 96 LEU A N 1
ATOM 767 C CA . LEU A 1 96 ? -3.678 -0.678 -12.164 1 88.5 96 LEU A CA 1
ATOM 768 C C . LEU A 1 96 ? -2.352 -0.741 -12.914 1 88.5 96 LEU A C 1
ATOM 770 O O . LEU A 1 96 ? -1.353 -0.177 -12.469 1 88.5 96 LEU A O 1
ATOM 774 N N . PHE A 1 97 ? -2.322 -1.399 -14.016 1 82.56 97 PHE A N 1
ATOM 775 C CA . PHE A 1 97 ? -1.089 -1.572 -14.773 1 82.56 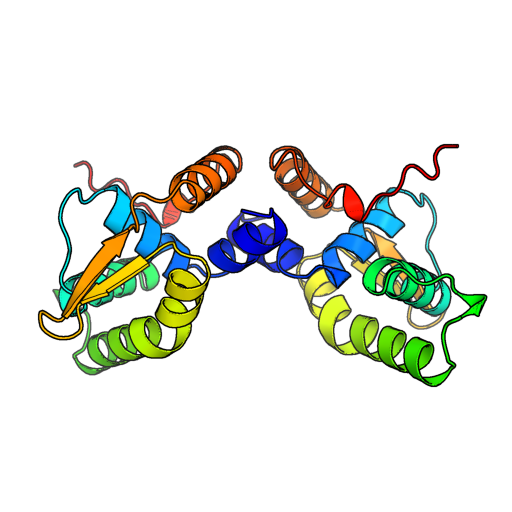97 PHE A CA 1
ATOM 776 C C . PHE A 1 97 ? -0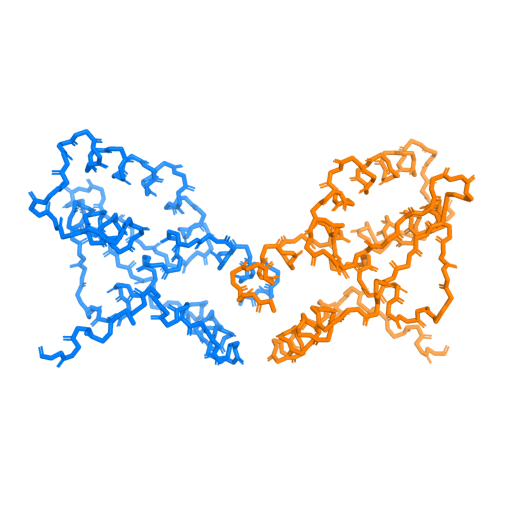.627 -0.247 -15.367 1 82.56 97 PHE A C 1
ATOM 778 O O . PHE A 1 97 ? 0.574 0.005 -15.469 1 82.56 97 PHE A O 1
ATOM 785 N N . GLU A 1 98 ? -1.542 0.514 -15.719 1 78.19 98 GLU A N 1
ATOM 786 C CA . GLU A 1 98 ? -1.188 1.854 -16.172 1 78.19 98 GLU A CA 1
ATOM 787 C C . GLU A 1 98 ? -0.524 2.66 -15.062 1 78.19 98 GLU A C 1
ATOM 789 O O . GLU A 1 98 ? 0.482 3.334 -15.289 1 78.19 98 GLU A O 1
ATOM 794 N N . ALA A 1 99 ? -1.115 2.52 -13.961 1 74.38 99 ALA A N 1
ATOM 795 C CA . ALA A 1 99 ? -0.563 3.225 -12.812 1 74.38 99 ALA A CA 1
ATOM 796 C C . ALA A 1 99 ? 0.819 2.689 -12.453 1 74.38 99 ALA A C 1
ATOM 798 O O . ALA A 1 99 ? 1.729 3.461 -12.141 1 74.38 99 ALA A O 1
ATOM 799 N N . ALA A 1 100 ? 0.996 1.407 -12.523 1 74.38 100 ALA A N 1
ATOM 800 C CA . ALA A 1 100 ? 2.26 0.757 -12.188 1 74.38 100 ALA A CA 1
ATOM 801 C C . ALA A 1 100 ? 3.344 1.108 -13.203 1 74.38 100 ALA A C 1
ATOM 803 O O . ALA A 1 100 ? 4.52 1.239 -12.844 1 74.38 100 ALA A O 1
ATOM 804 N N . GLU A 1 101 ? 3.021 1.147 -14.438 1 69.62 101 GLU A N 1
ATOM 805 C CA . GLU A 1 101 ? 3.967 1.477 -15.5 1 69.62 101 GLU A CA 1
ATOM 806 C C . GLU A 1 101 ? 4.488 2.902 -15.352 1 69.62 101 GLU A C 1
ATOM 808 O O . GLU A 1 101 ? 5.645 3.182 -15.68 1 69.62 101 GLU A O 1
ATOM 813 N N . GLU A 1 102 ? 3.65 3.66 -15.039 1 62.94 102 GLU A N 1
ATOM 814 C CA . GLU A 1 102 ? 4.055 5.051 -14.844 1 62.94 102 GLU A CA 1
ATOM 815 C C . GLU A 1 102 ? 5.055 5.176 -13.703 1 62.94 102 GLU A C 1
ATOM 817 O O . GLU A 1 102 ? 5.906 6.07 -13.711 1 62.94 102 GLU A O 1
ATOM 822 N N . LEU A 1 103 ? 4.762 4.227 -12.828 1 60.69 103 LEU A N 1
ATOM 823 C CA . LEU A 1 103 ? 5.742 4.195 -11.75 1 60.69 103 LEU A CA 1
ATOM 824 C C . LEU A 1 103 ? 6.996 3.436 -12.172 1 60.69 103 LEU A C 1
ATOM 826 O O . LEU A 1 103 ? 8.062 3.619 -11.586 1 60.69 103 LEU A O 1
ATOM 830 N N . GLU A 1 104 ? 7.633 3.861 -13.492 1 54.66 104 GLU A N 1
ATOM 831 C CA . GLU A 1 104 ? 8.742 3.305 -14.258 1 54.66 104 GLU A CA 1
ATOM 832 C C . GLU A 1 104 ? 9.312 2.062 -13.578 1 54.66 104 GLU A C 1
ATOM 834 O O . GLU A 1 104 ? 9.891 1.197 -14.242 1 54.66 104 GLU A O 1
ATOM 839 N N . GLN A 1 105 ? 9.32 2.043 -12.312 1 51.06 105 GLN A N 1
ATOM 840 C CA . GLN A 1 105 ? 10.148 0.99 -11.727 1 51.06 105 GLN A CA 1
ATOM 841 C C . GLN A 1 105 ? 9.297 -0.192 -11.273 1 51.06 105 GLN A C 1
ATOM 843 O O . GLN A 1 105 ? 9.75 -1.025 -10.484 1 51.06 105 GLN A O 1
ATOM 848 N N . TRP A 1 106 ? 8.078 -0.221 -11.711 1 49.38 106 TRP A N 1
ATOM 849 C CA . TRP A 1 106 ? 7.289 -1.369 -11.266 1 49.38 106 TRP A CA 1
ATOM 850 C C . TRP A 1 106 ? 7.113 -2.373 -12.406 1 49.38 106 TRP A C 1
ATOM 852 O O . TRP A 1 106 ? 6.922 -1.985 -13.562 1 49.38 106 TRP A O 1
ATOM 862 N N . PRO A 1 107 ? 7.074 -3.76 -12.039 1 44.56 107 PRO A N 1
ATOM 863 C CA . PRO A 1 107 ? 7.562 -4.363 -10.797 1 44.56 107 PRO A CA 1
ATOM 864 C C . PRO A 1 107 ? 9.078 -4.23 -10.633 1 44.56 107 PRO A C 1
ATOM 866 O O . PRO A 1 107 ? 9.789 -3.988 -11.609 1 44.56 107 PRO A O 1
ATOM 869 N N . PRO A 1 108 ? 9.523 -4.102 -9.336 1 38.88 108 PRO A N 1
ATOM 870 C CA . PRO A 1 108 ? 10.977 -3.92 -9.234 1 38.88 108 PRO A CA 1
ATOM 871 C C . PRO A 1 108 ? 11.758 -4.879 -10.125 1 38.88 108 PRO A C 1
ATOM 873 O O . PRO A 1 108 ? 11.43 -6.062 -10.203 1 38.88 108 PRO A O 1
ATOM 876 N N . ASP A 1 109 ? 12.281 -4.234 -11.109 1 40.31 109 ASP A N 1
ATOM 877 C CA . ASP A 1 109 ? 13.148 -4.988 -12.016 1 40.31 109 ASP A CA 1
ATOM 878 C C . ASP A 1 109 ? 13.797 -6.172 -11.305 1 40.31 109 ASP A C 1
ATOM 880 O O . ASP A 1 109 ? 13.93 -7.25 -11.883 1 40.31 109 ASP A O 1
ATOM 884 N N . ASP A 1 110 ? 14.336 -5.738 -10.281 1 39.22 110 ASP A N 1
ATOM 885 C CA . ASP A 1 110 ? 15.164 -6.789 -9.703 1 39.22 110 ASP A CA 1
ATOM 886 C C . ASP A 1 110 ? 14.344 -8.039 -9.406 1 39.22 110 ASP A C 1
ATOM 888 O O . ASP A 1 110 ? 14.906 -9.094 -9.094 1 39.22 110 ASP A O 1
ATOM 892 N N . LEU A 1 111 ? 13.133 -7.797 -9.188 1 37.75 111 LEU A N 1
ATOM 893 C CA . LEU A 1 111 ? 12.312 -8.992 -9.016 1 37.75 111 LEU A CA 1
ATOM 894 C C . LEU A 1 111 ? 12.078 -9.695 -10.352 1 37.75 111 LEU A C 1
ATOM 896 O O . LEU A 1 111 ? 11.703 -10.867 -10.375 1 37.75 111 LEU A O 1
ATOM 900 N N . ILE A 1 112 ? 11.898 -8.867 -11.375 1 34.69 112 ILE A N 1
ATOM 901 C CA . ILE A 1 112 ? 11.781 -9.461 -12.703 1 34.69 112 ILE A CA 1
ATOM 902 C C . ILE A 1 112 ? 13.164 -9.812 -13.242 1 34.69 112 ILE A C 1
ATOM 904 O O . ILE A 1 112 ? 13.891 -8.93 -13.711 1 34.69 112 ILE A O 1
ATOM 908 N N . HIS A 1 113 ? 13.984 -10.461 -12.648 1 29.62 113 HIS A N 1
ATOM 909 C CA . HIS A 1 113 ? 15.086 -11.031 -13.414 1 29.62 113 HIS A CA 1
ATOM 910 C C . HIS A 1 113 ? 14.625 -11.477 -14.797 1 29.62 113 HIS A C 1
ATOM 912 O O . HIS A 1 113 ? 13.578 -12.102 -14.93 1 29.62 113 HIS A O 1
ATOM 918 N N . ASP A 1 114 ? 15.219 -10.875 -15.93 1 28.47 114 ASP A N 1
ATOM 919 C CA . ASP A 1 114 ? 15.148 -11.234 -17.344 1 28.47 114 ASP A CA 1
ATOM 920 C C . ASP A 1 114 ? 15.062 -12.75 -17.516 1 28.47 114 ASP A C 1
ATOM 922 O O . ASP A 1 114 ? 16.016 -13.469 -17.203 1 28.47 114 ASP A O 1
ATOM 926 N N . PHE A 1 115 ? 14.242 -13.516 -17.172 1 24.88 115 PHE A N 1
ATOM 927 C CA . PHE A 1 115 ? 14.297 -14.859 -17.719 1 24.88 115 PHE A CA 1
ATOM 928 C C . PHE A 1 115 ? 14.188 -14.828 -19.25 1 24.88 115 PHE A C 1
ATOM 930 O O . PHE A 1 115 ? 13.969 -15.867 -19.875 1 24.88 115 PHE A O 1
ATOM 937 N N . ALA A 1 116 ? 14.062 -13.656 -19.938 1 27.22 116 ALA A N 1
ATOM 938 C CA . ALA A 1 116 ? 14.117 -13.883 -21.375 1 27.22 116 ALA A CA 1
ATOM 939 C C . ALA A 1 116 ? 15.43 -14.555 -21.766 1 27.22 116 ALA A C 1
ATOM 941 O O . ALA A 1 116 ? 15.711 -14.719 -22.969 1 27.22 116 ALA A O 1
ATOM 942 N N . THR A 1 117 ? 16.359 -15.141 -20.969 1 22.61 117 THR A N 1
ATOM 943 C CA . THR A 1 117 ? 17.25 -15.867 -21.875 1 22.61 117 THR A CA 1
ATOM 944 C C . THR A 1 117 ? 16.531 -17.062 -22.5 1 22.61 117 THR A C 1
ATOM 946 O O . THR A 1 117 ? 15.867 -17.828 -21.797 1 22.61 117 THR A O 1
ATOM 949 N N . MET B 1 1 ? 14.109 5.883 -3.365 1 83.81 1 MET B N 1
ATOM 950 C CA . MET B 1 1 ? 13.133 4.984 -2.75 1 83.81 1 MET B CA 1
ATOM 951 C C . MET B 1 1 ? 12.633 3.953 -3.756 1 83.81 1 MET B C 1
ATOM 953 O O . MET B 1 1 ? 12.367 4.285 -4.914 1 83.81 1 MET B O 1
ATOM 957 N N . GLU B 1 2 ? 12.625 2.715 -3.193 1 80.69 2 GLU B N 1
ATOM 958 C CA . GLU B 1 2 ? 12.078 1.664 -4.047 1 80.69 2 GLU B CA 1
ATOM 959 C C . GLU B 1 2 ? 10.586 1.864 -4.281 1 80.69 2 GLU B C 1
ATOM 961 O O . GLU B 1 2 ? 9.867 2.312 -3.389 1 80.69 2 GLU B O 1
ATOM 966 N N . PRO B 1 3 ? 10.078 1.493 -5.348 1 81.69 3 PRO B N 1
ATOM 967 C CA . PRO B 1 3 ? 8.664 1.697 -5.664 1 81.69 3 PRO B CA 1
ATOM 968 C C . PRO B 1 3 ? 7.734 1.041 -4.645 1 81.69 3 PRO B C 1
ATOM 970 O O . PRO B 1 3 ? 6.734 1.641 -4.238 1 81.69 3 PRO B O 1
ATOM 973 N N . THR B 1 4 ? 8.117 -0.172 -4.266 1 84.19 4 THR B N 1
ATOM 974 C CA . THR B 1 4 ? 7.27 -0.866 -3.303 1 84.19 4 THR B CA 1
ATOM 975 C C . THR B 1 4 ? 7.145 -0.064 -2.012 1 84.19 4 THR B C 1
ATOM 977 O O . THR B 1 4 ? 6.074 -0.01 -1.406 1 84.19 4 THR B O 1
ATOM 980 N N . ASP B 1 5 ? 8.266 0.594 -1.665 1 89.06 5 ASP B N 1
ATOM 981 C CA . ASP B 1 5 ? 8.234 1.434 -0.471 1 89.06 5 ASP B CA 1
ATOM 982 C C . ASP B 1 5 ? 7.328 2.645 -0.673 1 89.06 5 ASP B C 1
ATOM 984 O O . ASP B 1 5 ? 6.629 3.064 0.251 1 89.06 5 ASP B O 1
ATOM 988 N N . ALA B 1 6 ? 7.406 3.219 -1.794 1 88.69 6 ALA B N 1
ATOM 989 C CA . ALA B 1 6 ? 6.531 4.34 -2.109 1 88.69 6 ALA B CA 1
ATOM 990 C C . ALA B 1 6 ? 5.062 3.926 -2.053 1 88.69 6 ALA B C 1
ATOM 992 O O . ALA B 1 6 ? 4.23 4.645 -1.494 1 88.69 6 ALA B O 1
ATOM 993 N N . PHE B 1 7 ? 4.754 2.742 -2.559 1 88.81 7 PHE B N 1
ATOM 994 C CA . PHE B 1 7 ? 3.387 2.24 -2.516 1 88.81 7 PHE B CA 1
ATOM 995 C C . PHE B 1 7 ? 2.928 2.043 -1.076 1 88.81 7 PHE B C 1
ATOM 997 O O . PHE B 1 7 ? 1.778 2.336 -0.739 1 88.81 7 PHE B O 1
ATOM 1004 N N . ARG B 1 8 ? 3.838 1.569 -0.275 1 92 8 ARG B N 1
ATOM 1005 C CA . ARG B 1 8 ? 3.523 1.333 1.13 1 92 8 ARG B CA 1
ATOM 1006 C C . ARG B 1 8 ? 3.152 2.635 1.834 1 92 8 ARG B C 1
ATOM 1008 O O . ARG B 1 8 ? 2.188 2.678 2.6 1 92 8 ARG B O 1
ATOM 1015 N N . VAL B 1 9 ? 3.916 3.605 1.514 1 92.94 9 VAL B N 1
ATOM 1016 C CA . VAL B 1 9 ? 3.662 4.9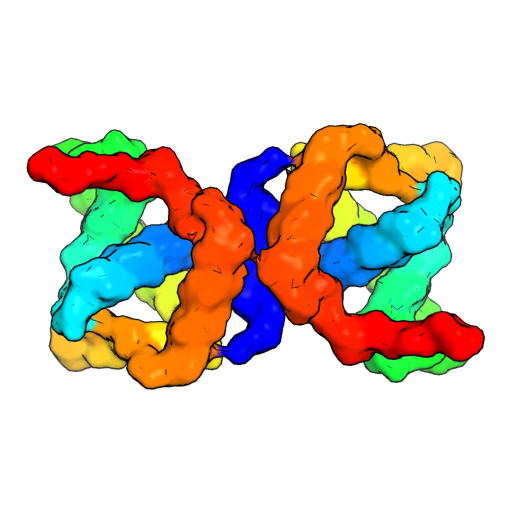14 2.111 1 92.94 9 VAL B CA 1
ATOM 1017 C C . VAL B 1 9 ? 2.312 5.445 1.635 1 92.94 9 VAL B C 1
ATOM 1019 O O . VAL B 1 9 ? 1.508 5.922 2.438 1 92.94 9 VAL B O 1
ATOM 1022 N N . LEU B 1 10 ? 2.002 5.297 0.345 1 90.06 10 LEU B N 1
ATOM 1023 C CA . LEU B 1 10 ? 0.848 5.941 -0.273 1 90.06 10 LEU B CA 1
ATOM 1024 C C . LEU B 1 10 ? -0.4 5.074 -0.129 1 90.06 10 LEU B C 1
ATOM 1026 O O . LEU B 1 10 ? -1.497 5.496 -0.503 1 90.06 10 LEU B O 1
ATOM 1030 N N . ALA B 1 11 ? -0.273 3.91 0.561 1 91.88 11 ALA B N 1
ATOM 1031 C CA . ALA B 1 11 ? -1.396 2.988 0.71 1 91.88 11 ALA B CA 1
ATOM 1032 C C . ALA B 1 11 ? -2.344 3.451 1.813 1 91.88 11 ALA B C 1
ATOM 1034 O O . ALA B 1 11 ? -3.41 2.865 2.012 1 91.88 11 ALA B O 1
ATOM 1035 N N . SER B 1 12 ? -2.047 4.5 2.48 1 91.94 12 SER B N 1
ATOM 1036 C CA . SER B 1 12 ? -2.891 5.066 3.529 1 91.94 12 SER B CA 1
ATOM 1037 C C . SER B 1 12 ? -3.303 6.496 3.195 1 91.94 12 SER B C 1
ATOM 1039 O O . SER B 1 12 ? -2.453 7.344 2.916 1 91.94 12 SER B O 1
ATOM 1041 N N . ILE B 1 13 ? -4.57 6.691 3.336 1 89 13 ILE B N 1
ATOM 1042 C CA . ILE B 1 13 ? -5.09 8.031 3.084 1 89 13 ILE B CA 1
ATOM 1043 C C . ILE B 1 13 ? -4.484 9.016 4.082 1 89 13 ILE B C 1
ATOM 1045 O O . ILE B 1 13 ? -4.121 10.141 3.717 1 89 13 ILE B O 1
ATOM 1049 N N . ASP B 1 14 ? -4.344 8.594 5.336 1 92 14 ASP B N 1
ATOM 1050 C CA . ASP B 1 14 ? -3.77 9.453 6.367 1 92 14 ASP B CA 1
ATOM 1051 C C . ASP B 1 14 ? -2.35 9.875 6 1 92 14 ASP B C 1
ATOM 1053 O O . ASP B 1 14 ? -2.008 11.055 6.086 1 92 14 ASP B O 1
ATOM 1057 N N . ARG B 1 15 ? -1.582 8.922 5.516 1 95.44 15 ARG B N 1
ATOM 1058 C CA . ARG B 1 15 ? -0.209 9.258 5.145 1 95.44 15 ARG B CA 1
ATOM 1059 C C . ARG B 1 15 ? -0.174 10.156 3.92 1 95.44 15 ARG B C 1
ATOM 1061 O O . ARG B 1 15 ? 0.674 11.047 3.822 1 95.44 15 ARG B O 1
ATOM 1068 N N . GLN B 1 16 ? -1.05 9.891 3.045 1 90.94 16 GLN B N 1
ATOM 1069 C CA . GLN B 1 16 ? -1.128 10.773 1.889 1 90.94 16 GLN B CA 1
ATOM 1070 C C . GLN B 1 16 ? -1.465 12.203 2.312 1 90.94 16 GLN B C 1
ATOM 1072 O O . GLN B 1 16 ? -0.863 13.164 1.819 1 90.94 16 GLN B O 1
ATOM 1077 N N . LEU B 1 17 ? -2.402 12.352 3.178 1 91.88 17 LEU B N 1
ATOM 1078 C CA . LEU B 1 17 ? -2.824 13.664 3.645 1 91.88 17 LEU B CA 1
ATOM 1079 C C . LEU B 1 17 ? -1.717 14.344 4.445 1 91.88 17 LEU B C 1
ATOM 1081 O O . LEU B 1 17 ? -1.517 15.555 4.336 1 91.88 17 LEU B O 1
ATOM 1085 N N . VAL B 1 18 ? -0.962 13.578 5.227 1 94.81 18 VAL B N 1
ATOM 1086 C CA . VAL B 1 18 ? 0.179 14.109 5.961 1 94.81 18 VAL B CA 1
ATOM 1087 C C . VAL B 1 18 ? 1.187 14.711 4.984 1 94.81 18 VAL B C 1
ATOM 1089 O O . VAL B 1 18 ? 1.612 15.859 5.148 1 94.81 18 VAL B O 1
ATOM 1092 N N . LEU B 1 19 ? 1.532 13.914 4.004 1 92.69 19 LEU B N 1
ATOM 1093 C CA . LEU B 1 19 ? 2.516 14.367 3.023 1 92.69 19 LEU B CA 1
ATOM 1094 C C . LEU B 1 19 ? 2.014 15.594 2.275 1 92.69 19 LEU B C 1
ATOM 1096 O O . LEU B 1 19 ? 2.777 16.531 2.035 1 92.69 19 LEU B O 1
ATOM 1100 N N . HIS B 1 20 ? 0.781 15.562 1.969 1 88.62 20 HIS B N 1
ATOM 1101 C CA . HIS B 1 20 ? 0.176 16.703 1.282 1 88.62 20 HIS B CA 1
ATOM 1102 C C . HIS B 1 20 ? 0.252 17.969 2.135 1 88.62 20 HIS B C 1
ATOM 1104 O O . HIS B 1 20 ? 0.623 19.031 1.64 1 88.62 20 HIS B O 1
ATOM 1110 N N . GLU B 1 21 ? -0.146 17.844 3.355 1 91.19 21 GLU B N 1
ATOM 1111 C CA . GLU B 1 21 ? -0.147 19.016 4.242 1 91.19 21 GLU B CA 1
ATOM 1112 C C . GLU B 1 21 ? 1.262 19.562 4.418 1 91.19 21 GLU B C 1
ATOM 1114 O O . GLU B 1 21 ? 1.454 20.781 4.422 1 91.19 21 GLU B O 1
ATOM 1119 N N . LEU B 1 22 ? 2.238 18.688 4.492 1 93.25 22 LEU B N 1
ATOM 1120 C CA . LEU B 1 22 ? 3.586 19.141 4.824 1 93.25 22 LEU B CA 1
ATOM 1121 C C . LEU B 1 22 ? 4.297 19.688 3.592 1 93.25 22 LEU B C 1
ATOM 1123 O O . LEU B 1 22 ? 5.164 20.562 3.707 1 93.25 22 LEU B O 1
ATOM 1127 N N . VAL B 1 23 ? 3.986 19.203 2.457 1 85.56 23 VAL B N 1
ATOM 1128 C CA . VAL B 1 23 ? 4.633 19.719 1.256 1 85.56 23 VAL B CA 1
ATOM 1129 C C . VAL B 1 23 ? 4.152 21.141 0.98 1 85.56 23 VAL B C 1
ATOM 1131 O O . VAL B 1 23 ? 4.883 21.938 0.403 1 85.56 23 VAL B O 1
ATOM 1134 N N . THR B 1 24 ? 2.932 21.406 1.353 1 82.5 24 THR B N 1
ATOM 1135 C CA . THR B 1 24 ? 2.34 22.719 1.142 1 82.5 24 THR B CA 1
ATOM 1136 C C . THR B 1 24 ? 2.904 23.734 2.135 1 82.5 24 THR B C 1
ATOM 1138 O O . THR B 1 24 ? 3.021 24.922 1.82 1 82.5 24 THR B O 1
ATOM 1141 N N . ASP B 1 25 ? 3.352 23.078 3.229 1 79.62 25 ASP B N 1
ATOM 1142 C CA . ASP B 1 25 ? 3.869 23.953 4.277 1 79.62 25 ASP B CA 1
ATOM 1143 C C . ASP B 1 25 ? 5.395 24.047 4.219 1 79.62 25 ASP B C 1
ATOM 1145 O O . ASP B 1 25 ? 6.078 23.016 4.18 1 79.62 25 ASP B O 1
ATOM 1149 N N . SER B 1 26 ? 5.992 25.078 4.09 1 78.44 26 SER B N 1
ATOM 1150 C CA . SER B 1 26 ? 7.441 25.25 4.02 1 78.44 26 SER B CA 1
ATOM 1151 C C . SER B 1 26 ? 8.078 25.172 5.402 1 78.44 26 SER B C 1
ATOM 1153 O O . SER B 1 26 ? 9.281 24.938 5.523 1 78.44 26 SER B O 1
ATOM 1155 N N . GLU B 1 27 ? 7.359 25.359 6.418 1 89.75 27 GLU B N 1
ATOM 1156 C CA . GLU B 1 27 ? 7.852 25.344 7.789 1 89.75 27 GLU B CA 1
ATOM 1157 C C . GLU B 1 27 ? 7.324 24.125 8.547 1 89.75 27 GLU B C 1
ATOM 1159 O O . GLU B 1 27 ? 6.32 23.531 8.156 1 89.75 27 GLU B O 1
ATOM 1164 N N . PRO B 1 28 ? 8.047 23.719 9.656 1 95.69 28 PRO B N 1
ATOM 1165 C CA . PRO B 1 28 ? 7.527 22.656 10.516 1 95.69 28 PRO B CA 1
ATOM 1166 C C . PRO B 1 28 ? 6.141 22.969 11.062 1 95.69 28 PRO B C 1
ATOM 1168 O O . PRO B 1 28 ? 5.816 24.141 11.312 1 95.69 28 PRO B O 1
ATOM 1171 N N . VAL B 1 29 ? 5.305 21.953 11.227 1 97.19 29 VAL B N 1
ATOM 1172 C CA . VAL B 1 29 ? 3.939 22.109 11.711 1 97.19 29 VAL B CA 1
ATOM 1173 C C . VAL B 1 29 ? 3.77 21.328 13.016 1 97.19 29 VAL B C 1
ATOM 1175 O O . VAL B 1 29 ? 4.371 20.266 13.195 1 97.19 29 VAL B O 1
ATOM 1178 N N . SER B 1 30 ? 2.992 21.891 13.867 1 98.06 30 SER B N 1
ATOM 1179 C CA . SER B 1 30 ? 2.738 21.156 15.102 1 98.06 30 SER B CA 1
ATOM 1180 C C . SER B 1 30 ? 2.004 19.844 14.836 1 98.06 30 SER B C 1
ATOM 1182 O O . SER B 1 30 ? 1.132 19.797 13.961 1 98.06 30 SER B O 1
ATOM 1184 N N . ILE B 1 31 ? 2.318 18.875 15.625 1 98.44 31 ILE B N 1
ATOM 1185 C CA . ILE B 1 31 ? 1.684 17.562 15.516 1 98.44 31 ILE B CA 1
ATOM 1186 C C . ILE B 1 31 ? 0.176 17.703 15.711 1 98.44 31 ILE B C 1
ATOM 1188 O O . ILE B 1 31 ? -0.61 17.062 15.008 1 98.44 31 ILE B O 1
ATOM 1192 N N . GLU B 1 32 ? -0.24 18.562 16.625 1 98.19 32 GLU B N 1
ATOM 1193 C CA . GLU B 1 32 ? -1.65 18.797 16.906 1 98.19 32 GLU B CA 1
ATOM 1194 C C . GLU B 1 32 ? -2.371 19.375 15.688 1 98.19 32 GLU B C 1
ATOM 1196 O O . GLU B 1 32 ? -3.408 18.844 15.273 1 98.19 32 GLU B O 1
ATOM 1201 N N . GLN B 1 33 ? -1.763 20.438 15.156 1 97.31 33 GLN B N 1
ATOM 1202 C CA . GLN B 1 33 ? -2.371 21.078 14 1 97.31 33 GLN B CA 1
ATOM 1203 C C . GLN B 1 33 ? -2.439 20.125 12.812 1 97.31 33 GLN B C 1
ATOM 1205 O O . GLN B 1 33 ? -3.449 20.062 12.109 1 97.31 33 GLN B O 1
ATOM 1210 N N . LEU B 1 34 ? -1.393 19.438 12.539 1 98 34 LEU B N 1
ATOM 1211 C CA . LEU B 1 34 ? -1.355 18.484 11.43 1 98 34 LEU B CA 1
ATOM 1212 C C . LEU B 1 34 ? -2.43 17.422 11.594 1 98 34 LEU B C 1
ATOM 1214 O O . LEU B 1 34 ? -3.166 17.125 10.656 1 98 34 LEU B O 1
ATOM 1218 N N . SER B 1 35 ? -2.512 16.844 12.875 1 98.44 35 SER B N 1
ATOM 1219 C CA . SER B 1 35 ? -3.492 15.789 13.117 1 98.44 35 SER B CA 1
ATOM 1220 C C . SER B 1 35 ? -4.914 16.297 12.883 1 98.44 35 SER B C 1
ATOM 1222 O O . SER B 1 35 ? -5.758 15.562 12.359 1 98.44 35 SER B O 1
ATOM 1224 N N . GLN B 1 36 ? -5.156 17.531 13.219 1 98 36 GLN B N 1
ATOM 1225 C CA . GLN B 1 36 ? -6.473 18.141 13.039 1 98 36 GLN B CA 1
ATOM 1226 C C . GLN B 1 36 ? -6.801 18.312 11.562 1 98 36 GLN B C 1
ATOM 1228 O O . GLN B 1 36 ? -7.902 17.969 11.125 1 98 36 GLN B O 1
ATOM 1233 N N . ARG B 1 37 ? -5.848 18.844 10.836 1 96.12 37 ARG B N 1
ATOM 1234 C CA . ARG B 1 37 ? -6.059 19.047 9.406 1 96.12 37 ARG B CA 1
ATOM 1235 C C . ARG B 1 37 ? -6.273 17.719 8.688 1 96.12 37 ARG B C 1
ATOM 1237 O O . ARG B 1 37 ? -7.188 17.594 7.867 1 96.12 37 ARG B O 1
ATOM 1244 N N . VAL B 1 38 ? -5.508 16.766 9.023 1 96.19 38 VAL B N 1
ATOM 1245 C CA . VAL B 1 38 ? -5.617 15.445 8.414 1 96.19 38 VAL B CA 1
ATOM 1246 C C . VAL B 1 38 ? -6.965 14.82 8.766 1 96.19 38 VAL B C 1
ATOM 1248 O O . VAL B 1 38 ? -7.656 14.289 7.898 1 96.19 38 VAL B O 1
ATOM 1251 N N . ALA B 1 39 ? -7.375 14.922 10.031 1 97 39 ALA B N 1
ATOM 1252 C CA . ALA B 1 39 ? -8.648 14.367 10.477 1 97 39 ALA B CA 1
ATOM 1253 C C . ALA B 1 39 ? -9.82 15.031 9.75 1 97 39 ALA B C 1
ATOM 1255 O O . ALA B 1 39 ? -10.742 14.352 9.289 1 97 39 ALA B O 1
ATOM 1256 N N . SER B 1 40 ? -9.75 16.328 9.711 1 96.31 40 SER B N 1
ATOM 1257 C CA . SER B 1 40 ? -10.797 17.078 9.047 1 96.31 40 SER B CA 1
ATOM 1258 C C . SER B 1 40 ? -10.977 16.641 7.598 1 96.31 40 SER B C 1
ATOM 1260 O O . SER B 1 40 ? -12.094 16.359 7.16 1 96.31 40 SER B O 1
ATOM 1262 N N . ARG B 1 41 ? -9.93 16.5 6.871 1 93.56 41 ARG B N 1
ATOM 1263 C CA . ARG B 1 41 ? -9.953 16.094 5.469 1 93.56 41 ARG B CA 1
ATOM 1264 C C . ARG B 1 41 ? -10.398 14.641 5.328 1 93.56 41 ARG B C 1
ATOM 1266 O O . ARG B 1 41 ? -11.211 14.32 4.457 1 93.56 41 ARG B O 1
ATOM 1273 N N . ARG B 1 42 ? -9.93 13.836 6.234 1 91.38 42 ARG B N 1
ATOM 1274 C CA . ARG B 1 42 ? -10.234 12.406 6.188 1 91.38 42 ARG B CA 1
ATOM 1275 C C . ARG B 1 42 ? -11.727 12.156 6.391 1 91.38 42 ARG B C 1
ATOM 1277 O O . ARG B 1 42 ? -12.32 11.305 5.723 1 91.38 42 ARG B O 1
ATOM 1284 N N . HIS B 1 43 ? -12.297 12.969 7.215 1 91.94 43 HIS B N 1
ATOM 1285 C CA . HIS B 1 43 ? -13.695 12.758 7.566 1 91.94 43 HIS B CA 1
ATOM 1286 C C . HIS B 1 43 ? -14.602 13.68 6.766 1 91.94 43 HIS B C 1
ATOM 1288 O O . HIS B 1 43 ? -15.828 13.539 6.801 1 91.94 43 HIS B O 1
ATOM 1294 N N . GLY B 1 44 ? -14.039 14.656 6.164 1 91.81 44 GLY B N 1
ATOM 1295 C CA . GLY B 1 44 ? -14.828 15.617 5.418 1 91.81 44 GLY B CA 1
ATOM 1296 C C . GLY B 1 44 ? -15.633 16.547 6.309 1 91.81 44 GLY B C 1
ATOM 1297 O O . GLY B 1 44 ? -16.766 16.891 5.98 1 91.81 44 GLY B O 1
ATOM 1298 N N . LEU B 1 45 ? -15.156 16.812 7.457 1 94.62 45 LEU B N 1
ATOM 1299 C CA . LEU B 1 45 ? -15.812 17.688 8.43 1 94.62 45 LEU B CA 1
ATOM 1300 C C . LEU B 1 45 ? -14.922 18.859 8.789 1 94.62 45 LEU B C 1
ATOM 1302 O O . LEU B 1 45 ? -13.711 18.703 8.961 1 94.62 45 LEU B O 1
ATOM 1306 N N . PRO B 1 46 ? -15.539 20.016 8.898 1 96.12 46 PRO B N 1
ATOM 1307 C CA . PRO B 1 46 ? -14.742 21.125 9.438 1 96.12 46 PRO B CA 1
ATOM 1308 C C . PRO B 1 46 ? -14.305 20.891 10.883 1 96.12 46 PRO B C 1
ATOM 1310 O O . PRO B 1 46 ? -14.984 20.188 11.633 1 96.12 46 PRO B O 1
ATOM 1313 N N . LEU B 1 47 ? -13.195 21.469 11.242 1 95.69 47 LEU B N 1
ATOM 1314 C CA . LEU B 1 47 ? -12.609 21.266 12.57 1 95.69 47 LEU B CA 1
ATOM 1315 C C . LEU B 1 47 ? -13.633 21.562 13.664 1 95.69 47 LEU B C 1
ATOM 1317 O O . LEU B 1 47 ? -13.664 20.891 14.688 1 95.69 47 LEU B O 1
ATOM 1321 N N . GLU B 1 48 ? -14.523 22.531 13.477 1 95.94 48 GLU B N 1
ATOM 1322 C CA . GLU B 1 48 ? -15.477 22.969 14.492 1 95.94 48 GLU B CA 1
ATOM 1323 C C . GLU B 1 48 ? -16.516 21.891 14.773 1 95.94 48 GLU B C 1
ATOM 1325 O O . GLU B 1 48 ? -17.203 21.938 15.805 1 95.94 48 GLU B O 1
ATOM 1330 N N . ARG B 1 49 ? -16.703 20.953 13.875 1 96.94 49 ARG B N 1
ATOM 1331 C CA . ARG B 1 49 ? -17.703 19.906 14.023 1 96.94 49 ARG B CA 1
ATOM 1332 C C . ARG B 1 49 ? -17.062 18.625 14.547 1 96.94 49 ARG B C 1
ATOM 1334 O O . ARG B 1 49 ? -17.75 17.609 14.75 1 96.94 49 ARG B O 1
ATOM 1341 N N . MET B 1 50 ? -15.859 18.656 14.781 1 95.88 50 MET B N 1
ATOM 1342 C CA . MET B 1 50 ? -15.172 17.484 15.297 1 95.88 50 MET B CA 1
ATOM 1343 C C . MET B 1 50 ? -15.172 17.469 16.812 1 95.88 50 MET B C 1
ATOM 1345 O O . MET B 1 50 ? -15.016 18.516 17.453 1 95.88 50 MET B O 1
ATOM 1349 N N . THR B 1 51 ? -15.352 16.297 17.406 1 96.62 51 THR B N 1
ATOM 1350 C CA . THR B 1 51 ? -15.305 16.156 18.859 1 96.62 51 THR B CA 1
ATOM 1351 C C . THR B 1 51 ? -13.859 16.078 19.344 1 96.62 51 THR B C 1
ATOM 1353 O O . THR B 1 51 ? -12.961 15.719 18.578 1 96.62 51 THR B O 1
ATOM 1356 N N . ASP B 1 52 ? -13.734 16.297 20.609 1 96.62 52 ASP B N 1
ATOM 1357 C CA . ASP B 1 52 ? -12.406 16.156 21.203 1 96.62 52 ASP B CA 1
ATOM 1358 C C . ASP B 1 52 ? -11.883 14.734 21.047 1 96.62 52 ASP B C 1
ATOM 1360 O O . ASP B 1 52 ? -10.695 14.531 20.812 1 96.62 52 ASP B O 1
ATOM 1364 N N . GLU B 1 53 ? -12.797 13.844 21.172 1 96.94 53 GLU B N 1
ATOM 1365 C CA . GLU B 1 53 ? -12.414 12.438 21.062 1 96.94 53 GLU B CA 1
ATOM 1366 C C . GLU B 1 53 ? -11.891 12.117 19.656 1 96.94 53 GLU B C 1
ATOM 1368 O O . GLU B 1 53 ? -10.898 11.406 19.516 1 96.94 53 GLU B O 1
ATOM 1373 N N . GLN B 1 54 ? -12.547 12.664 18.641 1 97.44 54 GLN B N 1
ATOM 1374 C CA . GLN B 1 54 ? -12.125 12.453 17.266 1 97.44 54 GLN B CA 1
ATOM 1375 C C . GLN B 1 54 ? -10.734 13.039 17.016 1 97.44 54 GLN B C 1
ATOM 1377 O O . GLN B 1 54 ? -9.898 12.414 16.359 1 97.44 54 GLN B O 1
ATOM 1382 N N . LEU B 1 55 ? -10.492 14.195 17.625 1 97.56 55 LEU B N 1
ATOM 1383 C CA . LEU B 1 55 ? -9.219 14.883 17.453 1 97.56 55 LEU B CA 1
ATOM 1384 C C . LEU B 1 55 ? -8.102 14.156 18.188 1 97.56 55 LEU B C 1
ATOM 1386 O O . LEU B 1 55 ? -6.996 14.008 17.641 1 97.56 55 LEU B O 1
ATOM 1390 N N . GLU B 1 56 ? -8.367 13.695 19.344 1 97.56 56 GLU B N 1
ATOM 1391 C CA . GLU B 1 56 ? -7.375 12.953 20.109 1 97.56 56 GLU B CA 1
ATOM 1392 C C . GLU B 1 56 ? -7.008 11.641 19.422 1 97.56 56 GLU B C 1
ATOM 1394 O O . GLU B 1 56 ? -5.828 11.305 19.312 1 97.56 56 GLU B O 1
ATOM 1399 N N . ARG B 1 57 ? -8.008 10.953 18.984 1 97.81 57 ARG B N 1
ATOM 1400 C CA . ARG B 1 57 ? -7.777 9.688 18.297 1 97.81 57 ARG B CA 1
ATOM 1401 C C . ARG B 1 57 ? -6.945 9.891 17.031 1 97.81 57 ARG B C 1
ATOM 1403 O O . ARG B 1 57 ? -6.082 9.07 16.703 1 97.81 57 ARG B O 1
ATOM 1410 N N . ALA B 1 58 ? -7.199 10.961 16.328 1 97.56 58 ALA B N 1
ATOM 1411 C CA . ALA B 1 58 ? -6.445 11.281 15.109 1 97.56 58 ALA B CA 1
ATOM 1412 C C . ALA B 1 58 ? -4.965 11.484 15.422 1 97.56 58 ALA B C 1
ATOM 1414 O O . ALA B 1 58 ? -4.098 11.023 14.68 1 97.56 58 ALA B O 1
ATOM 1415 N N . GLN B 1 59 ? -4.738 12.203 16.547 1 98.69 59 GLN B N 1
ATOM 1416 C CA . GLN B 1 59 ? -3.352 12.461 16.922 1 98.69 59 GLN B CA 1
ATOM 1417 C C . GLN B 1 59 ? -2.635 11.164 17.281 1 98.69 59 GLN B C 1
ATOM 1419 O O . GLN B 1 59 ? -1.498 10.938 16.859 1 98.69 59 GLN B O 1
ATOM 1424 N N . VAL B 1 60 ? -3.285 10.367 18 1 98.56 60 VAL B N 1
ATOM 1425 C CA . VAL B 1 60 ? -2.729 9.078 18.406 1 98.56 60 VAL B CA 1
ATOM 1426 C C . VAL B 1 60 ? -2.432 8.234 17.172 1 98.56 60 VAL B C 1
ATOM 1428 O O . VAL B 1 60 ? -1.349 7.656 17.062 1 98.56 60 VAL B O 1
ATOM 1431 N N . ARG B 1 61 ? -3.436 8.18 16.234 1 97.69 61 ARG B N 1
ATOM 1432 C CA . ARG B 1 61 ? -3.275 7.414 14.992 1 97.69 61 ARG B CA 1
ATOM 1433 C C . ARG B 1 61 ? -2.061 7.891 14.211 1 97.69 61 ARG B C 1
ATOM 1435 O O . ARG B 1 61 ? -1.252 7.078 13.75 1 97.69 61 ARG B O 1
ATOM 1442 N N . LEU B 1 62 ? -1.855 9.164 14.039 1 97.69 62 LEU B N 1
ATOM 1443 C CA . LEU B 1 62 ? -0.737 9.703 13.266 1 97.69 62 LEU B CA 1
ATOM 1444 C C . LEU B 1 62 ? 0.594 9.328 13.914 1 97.69 62 LEU B C 1
ATOM 1446 O O . LEU B 1 62 ? 1.488 8.805 13.242 1 97.69 62 LEU B O 1
ATOM 1450 N N . VAL B 1 63 ? 0.619 9.586 15.219 1 98.38 63 VAL B N 1
ATOM 1451 C CA . VAL B 1 63 ? 1.883 9.445 15.93 1 98.38 63 VAL B CA 1
ATOM 1452 C C . VAL B 1 63 ? 2.24 7.969 16.062 1 98.38 63 VAL B C 1
ATOM 1454 O O . VAL B 1 63 ? 3.393 7.582 15.867 1 98.38 63 VAL B O 1
ATOM 1457 N N . HIS B 1 64 ? 1.341 7.098 16.359 1 97.94 64 HIS B N 1
ATOM 1458 C CA . HIS B 1 64 ? 1.66 5.723 16.719 1 97.94 64 HIS B CA 1
ATOM 1459 C C . HIS B 1 64 ? 1.562 4.801 15.508 1 97.94 64 HIS B C 1
ATOM 1461 O O . HIS B 1 64 ? 2.311 3.828 15.398 1 97.94 64 HIS B O 1
ATOM 1467 N N . GLN B 1 65 ? 0.747 5.117 14.586 1 96.94 65 GLN B N 1
ATOM 1468 C CA . GLN B 1 65 ? 0.521 4.199 13.477 1 96.94 65 GLN B CA 1
ATOM 1469 C C . GLN B 1 65 ? 1.229 4.684 12.211 1 96.94 65 GLN B C 1
ATOM 1471 O O . GLN B 1 65 ? 1.714 3.873 11.414 1 96.94 65 GLN B O 1
ATOM 1476 N N . HIS B 1 66 ? 1.269 5.949 11.914 1 97.94 66 HIS B N 1
ATOM 1477 C CA . HIS B 1 66 ? 1.687 6.434 10.602 1 97.94 66 HIS B CA 1
ATOM 1478 C C . HIS B 1 66 ? 3.082 7.043 10.656 1 97.94 66 HIS B C 1
ATOM 1480 O O . HIS B 1 66 ? 3.912 6.793 9.781 1 97.94 66 HIS B O 1
ATOM 1486 N N . PHE B 1 67 ? 3.389 7.801 11.758 1 98.38 67 PHE B N 1
ATOM 1487 C CA . PHE B 1 67 ? 4.652 8.523 11.828 1 98.38 67 PHE B CA 1
ATOM 1488 C C . PHE B 1 67 ? 5.832 7.559 11.758 1 98.38 67 PHE B C 1
ATOM 1490 O O . PHE B 1 67 ? 6.805 7.812 11.039 1 98.38 67 PHE B O 1
ATOM 1497 N N . PRO B 1 68 ? 5.797 6.43 12.484 1 98.12 68 PRO B N 1
ATOM 1498 C CA . PRO B 1 68 ? 6.961 5.539 12.477 1 98.12 68 PRO B CA 1
ATOM 1499 C C . PRO B 1 68 ? 7.371 5.109 11.07 1 98.12 68 PRO B C 1
ATOM 1501 O O . PRO B 1 68 ? 8.555 5.152 10.734 1 98.12 68 PRO B O 1
ATOM 1504 N N . LEU B 1 69 ? 6.402 4.77 10.219 1 96.94 69 LEU B N 1
ATOM 1505 C CA . LEU B 1 69 ? 6.707 4.355 8.852 1 96.94 69 LEU B CA 1
ATOM 1506 C C . LEU B 1 69 ? 7.32 5.504 8.055 1 96.94 69 LEU B C 1
ATOM 1508 O O . LEU B 1 69 ? 8.289 5.309 7.324 1 96.94 69 LEU B O 1
ATOM 1512 N N . LEU B 1 70 ? 6.777 6.711 8.148 1 97.44 70 LEU B N 1
ATOM 1513 C CA . LEU B 1 70 ? 7.254 7.871 7.402 1 97.44 70 LEU B CA 1
ATOM 1514 C C . LEU B 1 70 ? 8.664 8.25 7.832 1 97.44 70 LEU B C 1
ATOM 1516 O O . LEU B 1 70 ? 9.5 8.617 7 1 97.44 70 LEU B O 1
ATOM 1520 N N . CYS B 1 71 ? 8.867 8.133 9.156 1 97.25 71 CYS B N 1
ATOM 1521 C CA . CYS B 1 71 ? 10.203 8.406 9.664 1 97.25 71 CYS B CA 1
ATOM 1522 C C . CYS B 1 71 ? 11.188 7.324 9.219 1 97.25 71 CYS B C 1
ATOM 1524 O O . CYS B 1 71 ? 12.297 7.633 8.789 1 97.25 71 CYS B O 1
ATOM 1526 N N . ASP B 1 72 ? 10.812 6.086 9.281 1 96.69 72 ASP B N 1
ATOM 1527 C CA . ASP B 1 72 ? 11.656 4.957 8.906 1 96.69 72 ASP B CA 1
ATOM 1528 C C . ASP B 1 72 ? 12.102 5.066 7.449 1 96.69 72 ASP B C 1
ATOM 1530 O O . ASP B 1 72 ? 13.203 4.641 7.094 1 96.69 72 ASP B O 1
ATOM 1534 N N . ARG B 1 73 ? 11.203 5.59 6.629 1 95.19 73 ARG B N 1
ATOM 1535 C CA . ARG B 1 73 ? 11.523 5.723 5.211 1 95.19 73 ARG B CA 1
ATOM 1536 C C . ARG B 1 73 ? 12.172 7.07 4.922 1 95.19 73 ARG B C 1
ATOM 1538 O O . ARG B 1 73 ? 12.25 7.492 3.766 1 95.19 73 ARG B O 1
ATOM 1545 N N . ASN B 1 74 ? 12.508 7.777 6.016 1 95.69 74 ASN B N 1
ATOM 1546 C CA . ASN B 1 74 ? 13.266 9.023 5.926 1 95.69 74 ASN B CA 1
ATOM 1547 C C . ASN B 1 74 ? 12.445 10.133 5.266 1 95.69 74 ASN B C 1
ATOM 1549 O O . ASN B 1 74 ? 12.992 10.938 4.508 1 95.69 74 ASN B O 1
ATOM 1553 N N . LEU B 1 75 ? 11.172 10.117 5.484 1 96.5 75 LEU B N 1
ATOM 1554 C CA . LEU B 1 75 ? 10.305 11.117 4.875 1 96.5 75 LEU B CA 1
ATOM 1555 C C . LEU B 1 75 ? 9.969 12.227 5.867 1 96.5 75 LEU B C 1
ATOM 1557 O O . LEU B 1 75 ? 9.812 13.383 5.477 1 96.5 75 LEU B O 1
ATOM 1561 N N . LEU B 1 76 ? 9.898 11.891 7.121 1 97.19 76 LEU B N 1
ATOM 1562 C CA . LEU B 1 76 ? 9.523 12.836 8.172 1 97.19 76 LEU B CA 1
ATOM 1563 C C . LEU B 1 76 ? 10.609 12.922 9.234 1 97.19 76 LEU B C 1
ATOM 1565 O O . LEU B 1 76 ? 11.266 11.914 9.539 1 97.19 76 LEU B O 1
ATOM 1569 N N . VAL B 1 77 ? 10.727 14.055 9.82 1 97.44 77 VAL B N 1
ATOM 1570 C CA . VAL B 1 77 ? 11.477 14.266 11.055 1 97.44 77 VAL B CA 1
ATOM 1571 C C . VAL B 1 77 ? 10.578 14.914 12.102 1 97.44 77 VAL B C 1
ATOM 1573 O O . VAL B 1 77 ? 9.828 15.844 11.797 1 97.44 77 VAL B O 1
ATOM 1576 N N . VAL B 1 78 ? 10.617 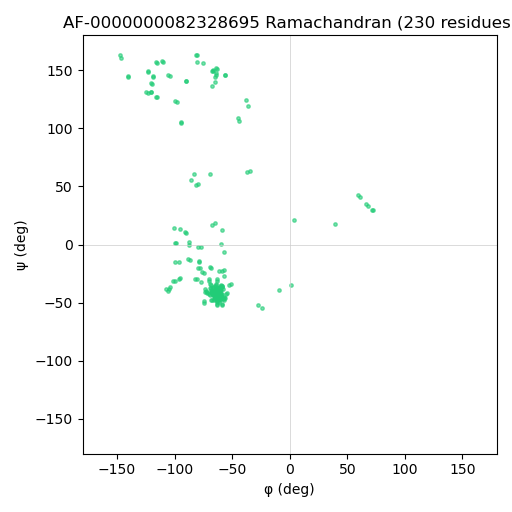14.336 13.242 1 97.94 78 VAL B N 1
ATOM 1577 C CA . VAL B 1 78 ? 9.773 14.805 14.336 1 97.94 78 VAL B CA 1
ATOM 1578 C C . VAL B 1 78 ? 10.641 15.32 15.477 1 97.94 78 VAL B C 1
ATOM 1580 O O . VAL B 1 78 ? 11.562 14.625 15.93 1 97.94 78 VAL B O 1
ATOM 1583 N N . ASP B 1 79 ? 10.438 16.453 15.914 1 97.94 79 ASP B N 1
ATOM 1584 C CA . ASP B 1 79 ? 11.016 17 17.141 1 97.94 79 ASP B CA 1
ATOM 1585 C C . ASP B 1 79 ? 10.062 16.812 18.328 1 97.94 79 ASP B C 1
ATOM 1587 O O . ASP B 1 79 ? 9.109 17.578 18.484 1 97.94 79 ASP B O 1
ATOM 1591 N N . TRP B 1 80 ? 10.391 15.883 19.141 1 96.69 80 TRP B N 1
ATOM 1592 C CA . TRP B 1 80 ? 9.469 15.508 20.203 1 96.69 80 TRP B CA 1
ATOM 1593 C C . TRP B 1 80 ? 9.531 16.516 21.359 1 96.69 80 TRP B C 1
ATOM 1595 O O . TRP B 1 80 ? 8.648 16.531 22.219 1 96.69 80 TRP B O 1
ATOM 1605 N N . GLU B 1 81 ? 10.547 17.312 21.328 1 97.75 81 GLU B N 1
ATOM 1606 C CA . GLU B 1 81 ? 10.617 18.375 22.328 1 97.75 81 GLU B CA 1
ATOM 1607 C C . GLU B 1 81 ? 9.633 19.484 22 1 97.75 81 GLU B C 1
ATOM 1609 O O . GLU B 1 81 ? 8.867 19.922 22.875 1 97.75 81 GLU B O 1
ATOM 1614 N N . THR B 1 82 ? 9.688 19.953 20.734 1 97.38 82 THR B N 1
ATOM 1615 C CA . THR B 1 82 ? 8.797 21.016 20.312 1 97.38 82 THR B CA 1
ATOM 1616 C C . THR B 1 82 ? 7.465 20.453 19.828 1 97.38 82 THR B C 1
ATOM 1618 O O . THR B 1 82 ? 6.5 21.203 19.641 1 97.38 82 THR B O 1
ATOM 1621 N N . ARG B 1 83 ? 7.414 19.141 19.609 1 98.12 83 ARG B N 1
ATOM 1622 C CA . ARG B 1 83 ? 6.254 18.438 19.078 1 98.12 83 ARG B CA 1
ATOM 1623 C C . ARG B 1 83 ? 5.895 18.953 17.688 1 98.12 83 ARG B C 1
ATOM 1625 O O . ARG B 1 83 ? 4.727 19.219 17.406 1 98.12 83 ARG B O 1
ATOM 1632 N N . GLU B 1 84 ? 6.879 19.188 16.906 1 98.5 84 GLU B N 1
ATOM 1633 C CA . GLU B 1 84 ? 6.73 19.641 15.523 1 98.5 84 GLU B CA 1
ATOM 1634 C C . GLU B 1 84 ? 7.254 18.594 14.547 1 98.5 84 GLU B C 1
ATOM 1636 O O . GLU B 1 84 ? 8.102 17.781 14.898 1 98.5 84 GLU B O 1
ATOM 1641 N N . VAL B 1 85 ? 6.734 18.656 13.289 1 98.38 85 VAL B N 1
ATOM 1642 C CA . VAL B 1 85 ? 7.094 17.656 12.289 1 98.38 85 VAL B CA 1
ATOM 1643 C C . VAL B 1 85 ? 7.273 18.344 10.93 1 98.38 85 VAL B C 1
ATOM 1645 O O . VAL B 1 85 ? 6.625 19.344 10.641 1 98.38 85 VAL B O 1
ATOM 1648 N N . ALA B 1 86 ? 8.18 17.875 10.18 1 97.44 86 ALA B N 1
ATOM 1649 C CA . ALA B 1 86 ? 8.461 18.391 8.844 1 97.44 86 ALA B CA 1
ATOM 1650 C C . ALA B 1 86 ? 8.938 17.266 7.918 1 97.44 86 ALA B C 1
ATOM 1652 O O . ALA B 1 86 ? 9.312 16.188 8.375 1 97.44 86 ALA B O 1
ATOM 1653 N N . LEU B 1 87 ? 8.914 17.484 6.629 1 96.19 87 LEU B N 1
ATOM 1654 C CA . LEU B 1 87 ? 9.555 16.594 5.676 1 96.19 87 LEU B CA 1
ATOM 1655 C C . LEU B 1 87 ? 11.078 16.641 5.828 1 96.19 87 LEU B C 1
ATOM 1657 O O . LEU B 1 87 ? 11.641 17.688 6.148 1 96.19 87 LEU B O 1
ATOM 1661 N N . THR B 1 88 ? 12.047 15.477 5.824 1 93.25 88 THR B N 1
ATOM 1662 C CA . THR B 1 88 ? 13.5 15.383 5.969 1 93.25 88 THR B CA 1
ATOM 1663 C C . THR B 1 88 ? 14.203 16.016 4.773 1 93.25 88 THR B C 1
ATOM 1665 O O . THR B 1 88 ? 15.414 16.219 4.797 1 93.25 88 THR B O 1
ATOM 1668 N N . GLY B 1 89 ? 13.945 16.797 3.826 1 86.31 89 GLY B N 1
ATOM 1669 C CA . GLY B 1 89 ? 14.617 17.281 2.635 1 86.31 89 GLY B CA 1
ATOM 1670 C C . GLY B 1 89 ? 15.414 16.203 1.922 1 86.31 89 GLY B C 1
ATOM 1671 O O . GLY B 1 89 ? 16.266 16.516 1.088 1 86.31 89 GLY B O 1
ATOM 1672 N N . SER B 1 90 ? 15.172 14.93 2.188 1 91.25 90 SER B N 1
ATOM 1673 C CA . SER B 1 90 ? 15.891 13.805 1.59 1 91.25 90 SER B CA 1
ATOM 1674 C C . SER B 1 90 ? 15.438 13.57 0.152 1 91.25 90 SER B C 1
ATOM 1676 O O . SER B 1 90 ? 14.336 13.953 -0.232 1 91.25 90 SER B O 1
ATOM 1678 N N . PRO B 1 91 ? 16.297 12.961 -0.615 1 91.94 91 PRO B N 1
ATOM 1679 C CA . PRO B 1 91 ? 15.914 12.602 -1.984 1 91.94 91 PRO B CA 1
ATOM 1680 C C . PRO B 1 91 ? 14.703 11.68 -2.037 1 91.94 91 PRO B C 1
ATOM 1682 O O . PRO B 1 91 ? 14.008 11.617 -3.055 1 91.94 91 PRO B O 1
ATOM 1685 N N . ASP B 1 92 ? 14.453 10.945 -0.918 1 91.12 92 ASP B N 1
ATOM 1686 C CA . ASP B 1 92 ? 13.312 10.031 -0.877 1 91.12 92 ASP B CA 1
ATOM 1687 C C . ASP B 1 92 ? 11.992 10.797 -0.986 1 91.12 92 ASP B C 1
ATOM 1689 O O . ASP B 1 92 ? 11.023 10.297 -1.56 1 91.12 92 ASP B O 1
ATOM 1693 N N . VAL B 1 93 ? 11.961 12.008 -0.423 1 90.06 93 VAL B N 1
ATOM 1694 C CA . VAL B 1 93 ? 10.766 12.844 -0.507 1 90.06 93 VAL B CA 1
ATOM 1695 C C . VAL B 1 93 ? 10.492 13.203 -1.966 1 90.06 93 VAL B C 1
ATOM 1697 O O . VAL B 1 93 ? 9.359 13.055 -2.443 1 90.06 93 VAL B O 1
ATOM 1700 N N . ASP B 1 94 ? 11.539 13.555 -2.611 1 86.69 94 ASP B N 1
ATOM 1701 C CA . ASP B 1 94 ? 11.391 13.914 -4.02 1 86.69 94 ASP B CA 1
ATOM 1702 C C . ASP B 1 94 ? 10.945 12.719 -4.848 1 86.69 94 ASP B C 1
ATOM 1704 O O . ASP B 1 94 ? 10.062 12.836 -5.703 1 86.69 94 ASP B O 1
ATOM 1708 N N . SER B 1 95 ? 11.609 11.625 -4.555 1 86.12 95 SER B N 1
ATOM 1709 C CA . SER B 1 95 ? 11.297 10.406 -5.297 1 86.12 95 SER B CA 1
ATOM 1710 C C . SER B 1 95 ? 9.844 9.984 -5.086 1 86.12 95 SER B C 1
ATOM 1712 O O . SER B 1 95 ? 9.188 9.523 -6.02 1 86.12 95 SER B O 1
ATOM 1714 N N . LEU B 1 96 ? 9.328 10.148 -3.898 1 88.44 96 LEU B N 1
ATOM 1715 C CA . LEU B 1 96 ? 7.953 9.797 -3.566 1 88.44 96 LEU B CA 1
ATOM 1716 C C . LEU B 1 96 ? 6.969 10.688 -4.32 1 88.44 96 LEU B C 1
ATOM 1718 O O . LEU B 1 96 ? 6.004 10.195 -4.906 1 88.44 96 LEU B O 1
ATOM 1722 N N . PHE B 1 97 ? 7.199 11.922 -4.316 1 82.56 97 PHE B N 1
ATOM 1723 C CA . PHE B 1 97 ? 6.285 12.859 -4.953 1 82.56 97 PHE B CA 1
ATOM 1724 C C . PHE B 1 97 ? 6.316 12.711 -6.469 1 82.56 97 PHE B C 1
ATOM 1726 O O . PHE B 1 97 ? 5.293 12.883 -7.137 1 82.56 97 PHE B O 1
ATOM 1733 N N . GLU B 1 98 ? 7.41 12.406 -6.934 1 77.94 98 GLU B N 1
ATOM 1734 C CA . GLU B 1 98 ? 7.5 12.117 -8.359 1 77.94 98 GLU B CA 1
ATOM 1735 C C . GLU B 1 98 ? 6.672 10.883 -8.727 1 77.94 98 GLU B C 1
ATOM 1737 O O . GLU B 1 98 ? 5.949 10.891 -9.727 1 77.94 98 GLU B O 1
ATOM 1742 N N . ALA B 1 99 ? 6.832 9.969 -7.898 1 74.69 99 ALA B N 1
ATOM 1743 C CA . ALA B 1 99 ? 6.074 8.742 -8.125 1 74.69 99 ALA B CA 1
ATOM 1744 C C . ALA B 1 99 ? 4.574 8.992 -7.988 1 74.69 99 ALA B C 1
ATOM 1746 O O . ALA B 1 99 ? 3.781 8.477 -8.781 1 74.69 99 ALA B O 1
ATOM 1747 N N . ALA B 1 100 ? 4.199 9.758 -7.035 1 74.38 100 ALA B N 1
ATOM 1748 C CA . ALA B 1 100 ? 2.795 10.062 -6.777 1 74.38 100 ALA B CA 1
ATOM 1749 C C . ALA B 1 100 ? 2.203 10.906 -7.906 1 74.38 100 ALA B C 1
ATOM 1751 O O . ALA B 1 100 ? 1.029 10.75 -8.25 1 74.38 100 ALA B O 1
ATOM 1752 N N . GLU B 1 101 ? 2.908 11.867 -8.391 1 69.56 101 GLU B N 1
ATOM 1753 C CA . GLU B 1 101 ? 2.457 12.734 -9.477 1 69.56 101 GLU B CA 1
ATOM 1754 C C . GLU B 1 101 ? 2.207 11.938 -10.75 1 69.56 101 GLU B C 1
ATOM 1756 O O . GLU B 1 101 ? 1.314 12.273 -11.531 1 69.56 101 GLU B O 1
ATOM 1761 N N . GLU B 1 102 ? 3.039 11.086 -10.938 1 62.75 102 GLU B N 1
ATOM 1762 C CA . GLU B 1 102 ? 2.869 10.25 -12.125 1 62.75 102 GLU B CA 1
ATOM 1763 C C . GLU B 1 102 ? 1.583 9.43 -12.039 1 62.75 102 GLU B C 1
ATOM 1765 O O . GLU B 1 102 ? 0.979 9.109 -13.062 1 62.75 102 GLU B O 1
ATOM 1770 N N . LEU B 1 103 ? 1.368 9.219 -10.758 1 60.56 103 LEU B N 1
ATOM 1771 C CA . LEU B 1 103 ? 0.083 8.555 -10.562 1 60.56 103 LEU B CA 1
ATOM 1772 C C . LEU B 1 103 ? -1.057 9.562 -10.555 1 60.56 103 LEU B C 1
ATOM 1774 O O . LEU B 1 103 ? -1.053 10.508 -9.758 1 60.56 103 LEU B O 1
ATOM 1778 N N . GLU B 1 104 ? -1.259 10.375 -11.789 1 54.66 104 GLU B N 1
ATOM 1779 C CA . GLU B 1 104 ? -2.133 11.516 -12.062 1 54.66 104 GLU B CA 1
ATOM 1780 C C . GLU B 1 104 ? -3.117 11.75 -10.922 1 54.66 104 GLU B C 1
ATOM 1782 O O . GLU B 1 104 ? -3.559 12.875 -10.695 1 54.66 104 GLU B O 1
ATOM 1787 N N . GLN B 1 105 ? -3.588 10.75 -10.398 1 51.53 105 GLN B N 1
ATOM 1788 C CA . GLN B 1 105 ? -4.738 11.008 -9.539 1 51.53 105 GLN B CA 1
ATOM 1789 C C . GLN B 1 105 ? -4.316 11.148 -8.078 1 51.53 105 GLN B C 1
ATOM 1791 O O . GLN B 1 105 ? -5.156 11.094 -7.176 1 51.53 105 GLN B O 1
ATOM 1796 N N . TRP B 1 106 ? -3.02 11.289 -7.883 1 49.5 106 TRP B N 1
ATOM 1797 C CA . TRP B 1 106 ? -2.645 11.461 -6.48 1 49.5 106 TRP B CA 1
ATOM 1798 C C . TRP B 1 106 ? -2.299 12.914 -6.184 1 49.5 106 TRP B C 1
ATOM 1800 O O . TRP B 1 106 ? -1.683 13.594 -7.008 1 49.5 106 TRP B O 1
ATOM 1810 N N . PRO B 1 107 ? -2.682 13.398 -4.848 1 44.5 107 PRO B N 1
ATOM 1811 C CA . PRO B 1 107 ? -3.635 12.82 -3.895 1 44.5 107 PRO B CA 1
ATOM 1812 C C . PRO B 1 107 ? -5.074 12.867 -4.402 1 44.5 107 PRO B C 1
ATOM 1814 O O . PRO B 1 107 ? -5.383 13.609 -5.34 1 44.5 107 PRO B O 1
ATOM 1817 N N . PRO B 1 108 ? -5.914 11.906 -4.008 1 39.66 108 PRO B N 1
ATOM 1818 C CA . PRO B 1 108 ? -7.266 11.977 -4.562 1 39.66 108 PRO B CA 1
ATOM 1819 C C . PRO B 1 108 ? -7.848 13.383 -4.543 1 39.66 108 PRO B C 1
ATOM 1821 O O . PRO B 1 108 ? -7.711 14.102 -3.545 1 39.66 108 PRO B O 1
ATOM 1824 N N . ASP B 1 109 ? -7.855 13.859 -5.688 1 40.72 109 ASP B N 1
ATOM 1825 C CA . ASP B 1 109 ? -8.469 15.172 -5.867 1 40.72 109 ASP B CA 1
ATOM 1826 C C . ASP B 1 109 ? -9.492 15.453 -4.773 1 40.72 109 ASP B C 1
ATOM 1828 O O . ASP B 1 109 ? -9.578 16.578 -4.27 1 40.72 109 ASP B O 1
ATOM 1832 N N . ASP B 1 110 ? -10.359 14.523 -4.711 1 40.78 110 ASP B N 1
ATOM 1833 C CA . ASP B 1 110 ? -11.477 14.875 -3.836 1 40.78 110 ASP B CA 1
ATOM 1834 C C . ASP B 1 110 ? -10.984 15.211 -2.43 1 40.78 110 ASP B C 1
ATOM 1836 O O . ASP B 1 110 ? -11.758 15.703 -1.601 1 40.78 110 ASP B O 1
ATOM 1840 N N . LEU B 1 111 ? -9.844 14.719 -2.162 1 38.47 111 LEU B N 1
ATOM 1841 C CA . LEU B 1 111 ? -9.32 15.125 -0.865 1 38.47 111 LEU B CA 1
ATOM 1842 C C . LEU B 1 111 ? -8.766 16.547 -0.919 1 38.47 111 LEU B C 1
ATOM 1844 O O . LEU B 1 111 ? -8.57 17.188 0.119 1 38.47 111 LEU B O 1
ATOM 1848 N N . ILE B 1 112 ? -8.219 16.906 -2.096 1 35.09 112 ILE B N 1
ATOM 1849 C CA . ILE B 1 112 ? -7.746 18.281 -2.254 1 35.09 112 ILE B CA 1
ATOM 1850 C C . ILE B 1 112 ? -8.898 19.172 -2.701 1 35.09 112 ILE B C 1
ATOM 1852 O O . ILE B 1 112 ? -9.281 19.156 -3.875 1 35.09 112 ILE B O 1
ATOM 1856 N N . HIS B 1 113 ? -9.977 19.312 -2.137 1 31.22 113 HIS B N 1
ATOM 1857 C CA . HIS B 1 113 ? -10.766 20.516 -2.412 1 31.22 113 HIS B CA 1
ATOM 1858 C C . HIS B 1 113 ? -9.875 21.734 -2.566 1 31.22 113 HIS B C 1
ATOM 1860 O O . HIS B 1 113 ? -8.922 21.922 -1.806 1 31.22 113 HIS B O 1
ATOM 1866 N N . ASP B 1 114 ? -9.961 22.5 -3.764 1 30.19 114 ASP B N 1
ATOM 1867 C CA . ASP B 1 114 ? -9.375 23.781 -4.145 1 30.19 114 ASP B CA 1
ATOM 1868 C C . ASP B 1 114 ? -9.352 24.75 -2.959 1 30.19 114 ASP B C 1
ATOM 1870 O O . ASP B 1 114 ? -10.406 25.172 -2.479 1 30.19 114 ASP B O 1
ATOM 1874 N N . PHE B 1 115 ? -8.766 24.625 -1.921 1 26.27 115 PHE B N 1
ATOM 1875 C CA . PHE B 1 115 ? -8.742 25.844 -1.106 1 26.27 115 PHE B CA 1
ATOM 1876 C C . PHE B 1 115 ? -8.125 27 -1.879 1 26.27 115 PHE B C 1
ATOM 1878 O O . PHE B 1 115 ? -7.84 28.062 -1.305 1 26.27 115 PHE B O 1
ATOM 1885 N N . ALA B 1 116 ? -7.594 26.703 -3.09 1 28.98 116 ALA B N 1
ATOM 1886 C CA . ALA B 1 116 ? -7.141 27.953 -3.697 1 28.98 116 ALA B CA 1
ATOM 1887 C C . ALA B 1 116 ? -8.32 28.875 -3.98 1 28.98 116 ALA B C 1
ATOM 1889 O O . ALA B 1 116 ? -8.156 29.906 -4.641 1 28.98 116 ALA B O 1
ATOM 1890 N N . THR B 1 117 ? -9.57 28.781 -3.412 1 23.17 117 THR B N 1
ATOM 1891 C CA . THR B 1 117 ? -10.18 30.078 -3.654 1 23.17 117 THR B CA 1
ATOM 1892 C C . THR B 1 117 ? -9.477 31.172 -2.842 1 23.17 117 THR B C 1
ATOM 1894 O O . THR B 1 117 ? -9.219 30.984 -1.648 1 23.17 117 THR B O 1
#

Solvent-accessible surface area (backbone atoms only — not comparable to full-atom values): 12806 Å² total; per-residue (Å²): 109,57,56,50,56,44,20,47,52,44,40,32,70,67,50,41,40,49,52,52,56,42,69,74,37,92,61,70,38,44,49,66,60,50,24,44,54,41,44,21,51,74,70,71,41,61,69,89,76,53,50,71,67,58,49,51,51,31,37,50,45,41,59,71,66,44,40,56,58,38,37,74,64,43,34,37,44,71,40,80,86,80,41,29,35,34,65,40,91,37,69,39,45,54,47,42,51,53,44,36,49,57,45,70,47,49,70,51,49,83,62,54,63,79,67,81,114,110,57,60,49,56,44,19,48,51,43,38,31,71,68,48,43,42,49,53,52,55,44,71,74,37,90,60,71,38,42,51,67,60,50,26,43,54,40,44,22,55,74,68,70,41,60,69,90,76,52,49,71,66,58,49,51,50,32,37,49,44,42,59,70,66,45,42,55,59,38,37,74,63,43,34,38,42,72,41,80,87,82,40,29,35,36,68,54,87,37,70,38,46,55,46,41,51,52,45,37,50,56,34,72,55,48,70,53,50,86,67,56,65,77,68,81,114